Protein AF-A0A7W1XDM5-F1 (afdb_monomer)

Organism: NCBI:txid1329516

Solvent-accessible surface area (backbone atoms only — not comparable to full-atom values): 12509 Å² total; per-residue (Å²): 112,34,46,62,68,59,49,40,52,54,32,37,77,70,71,75,42,86,50,68,68,59,55,53,44,34,44,73,75,57,75,39,72,57,49,73,46,58,96,89,41,72,88,72,43,48,32,31,42,55,68,55,51,52,50,49,48,38,72,77,34,78,59,49,62,57,53,51,52,54,48,55,52,48,54,51,50,51,53,50,50,51,53,50,52,52,51,52,50,58,51,57,67,65,68,72,76,68,83,86,75,92,77,84,88,79,90,75,90,82,88,74,56,53,104,82,51,36,47,40,63,68,56,52,50,56,51,48,52,65,76,44,67,85,64,84,54,65,68,59,49,51,57,45,48,54,55,50,44,50,68,45,52,57,84,50,102,52,82,91,71,73,59,54,43,84,38,72,42,99,85,72,36,13,42,16,83,86,75,70,46,75,27,87,40,43,65,57,17,50,52,54,38,50,55,49,49,51,51,54,53,54,53,56,52,59,66,72,76,111

Radius of gyration: 30.76 Å; Cα contacts (8 Å, |Δi|>4): 180; chains: 1; bounding box: 73×38×92 Å

pLDDT: mean 80.35, std 15.5, range [34.47, 94.44]

Mean predicted aligned error: 18.36 Å

Foldseek 3Di:
DDALVRLLVVCVVLVNDNDSVVSVVCCVVVVFPWDADDVPPNVRGIHGDPVSSVVSSCVSPVCVVVVVVVVVVVVVVVVVVVVVVVVVVVVVVVVPPDDDDDDDDDDDDDDADDVLQWDFPVRLVVLLCVLCVVPPDPVLSVVLVCQLCCQQPVDDPDNVPPRTGPQADPVCWGAQRVPRDTHNHNSVSSNVNSVVSVVVSVVVVVVVVD

Sequence (210 aa):
MLTVSEALERLKATGITDSIQVLRKWIRDGEITAIPPEQGRRKEGYRIEAEELERFISQRNPLYPEVQRLRQENDQLKAELEQLKQQISNQKDRSEDEPKEDESEPIGPAQGADRNGELTWNQVCDIYEKETKRIKDSDILGGIWEEVMGLLFPMSLFPEETESTELRQRSGQFMCPATGKVFPTCEEAVISLIQFVIKKYQKKNATKGA

Secondary structure (DSSP, 8-state):
-EEHHHHHHHHHHTTS---HHHHHHHHHHTSS-EEPPPTT-GGG--EE-HHHHHHHHHHH-TTHHHHHHHHHHHHHHHHHHHHHHHHHHHHHHHTS-S----------------TTSPPBHHHHHHHHHHHHTT---HHHHHHHHHHHHHHHS---S-TTS--B-TTB-TTS-EE-TTT--EESSHHHHHHHHHHHHHHHHHHHHHHH--

Structure (mmCIF, N/CA/C/O backbone):
data_AF-A0A7W1XDM5-F1
#
_entry.id   AF-A0A7W1XDM5-F1
#
loop_
_atom_site.group_PDB
_atom_site.id
_atom_site.type_symbol
_atom_site.label_atom_id
_atom_site.label_alt_id
_atom_site.label_comp_id
_atom_site.label_asym_id
_atom_site.label_entity_id
_atom_site.label_seq_id
_atom_site.pdbx_PDB_ins_code
_atom_site.Cartn_x
_atom_site.Cartn_y
_atom_site.Cartn_z
_atom_site.occupancy
_atom_site.B_iso_or_equiv
_atom_site.auth_seq_id
_atom_site.auth_comp_id
_atom_site.auth_asym_id
_atom_site.auth_atom_id
_atom_site.pdbx_PDB_model_num
ATOM 1 N N . MET A 1 1 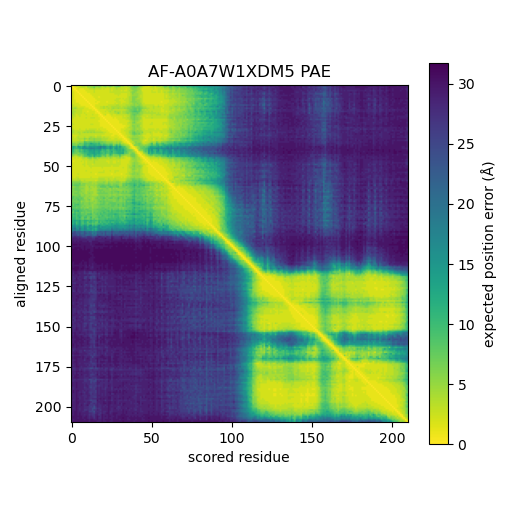? -6.073 -4.314 31.263 1.00 85.44 1 MET A N 1
ATOM 2 C CA . MET A 1 1 ? -7.137 -3.343 31.614 1.00 85.44 1 MET A CA 1
ATOM 3 C C . MET A 1 1 ? -7.078 -2.065 30.787 1.00 85.44 1 MET A C 1
ATOM 5 O O . MET A 1 1 ? -6.101 -1.332 30.863 1.00 85.44 1 MET A O 1
ATOM 9 N N . LEU A 1 2 ? -8.146 -1.792 30.045 1.00 87.44 2 LEU A N 1
ATOM 10 C CA . LEU A 1 2 ? -8.374 -0.597 29.237 1.00 87.44 2 LEU A CA 1
ATOM 11 C C . LEU A 1 2 ? -9.567 0.186 29.789 1.00 87.44 2 LEU A C 1
ATOM 13 O O . LEU A 1 2 ? -10.521 -0.387 30.329 1.00 87.44 2 LEU A O 1
ATOM 17 N N . THR A 1 3 ? -9.535 1.505 29.641 1.00 91.69 3 THR A N 1
ATOM 18 C CA . THR A 1 3 ? -10.700 2.361 29.887 1.00 91.69 3 THR A CA 1
ATOM 19 C C . THR A 1 3 ? -11.716 2.237 28.745 1.00 91.69 3 THR A C 1
ATOM 21 O O . THR A 1 3 ? -11.370 1.849 27.631 1.00 91.69 3 THR A O 1
ATOM 24 N N . VAL A 1 4 ? -12.980 2.614 28.978 1.00 89.12 4 VAL A N 1
ATOM 25 C CA . VAL A 1 4 ? -13.997 2.652 27.902 1.00 89.12 4 VAL A CA 1
ATOM 26 C C . VAL A 1 4 ? -13.562 3.556 26.740 1.00 89.12 4 VAL A C 1
ATOM 28 O O . VAL A 1 4 ? -13.837 3.238 25.588 1.00 89.12 4 VAL A O 1
ATOM 31 N N . SER A 1 5 ? -12.871 4.662 27.026 1.00 89.38 5 SER A N 1
ATOM 32 C CA . SER A 1 5 ? -12.368 5.571 25.990 1.00 89.38 5 SER A CA 1
ATOM 33 C C . SER A 1 5 ? -11.243 4.935 25.172 1.00 89.38 5 SER A C 1
ATOM 35 O O . SER A 1 5 ? -11.274 4.993 23.950 1.00 89.38 5 SER A O 1
ATOM 37 N N . GLU A 1 6 ? -10.288 4.268 25.822 1.00 91.75 6 GLU A N 1
ATOM 38 C CA . GLU A 1 6 ? -9.206 3.551 25.126 1.00 91.75 6 GLU A CA 1
ATOM 39 C C . GLU A 1 6 ? -9.744 2.390 24.284 1.00 91.75 6 GLU A C 1
ATOM 41 O O . GLU A 1 6 ? -9.296 2.171 23.159 1.00 91.75 6 GLU A O 1
ATOM 46 N N . ALA A 1 7 ? -10.738 1.666 24.804 1.00 92.12 7 ALA A N 1
ATOM 47 C CA . ALA A 1 7 ? -11.410 0.611 24.060 1.00 92.12 7 ALA A CA 1
ATOM 48 C C . ALA A 1 7 ? -12.136 1.162 22.824 1.00 92.12 7 ALA A C 1
ATOM 50 O O . ALA A 1 7 ? -12.088 0.544 21.762 1.00 92.12 7 ALA A O 1
ATOM 51 N N . LEU A 1 8 ? -12.760 2.341 22.933 1.00 93.25 8 LEU A N 1
ATOM 52 C CA . LEU A 1 8 ? -13.398 3.007 21.799 1.00 93.25 8 LEU A CA 1
ATOM 53 C C . LEU A 1 8 ? -12.385 3.386 20.718 1.00 93.25 8 LEU A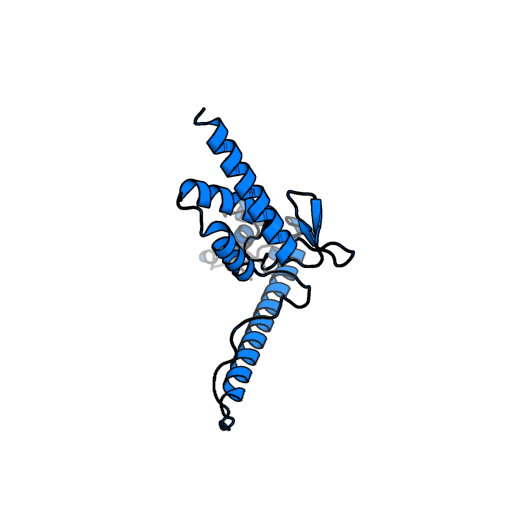 C 1
ATOM 55 O O . LEU A 1 8 ? -12.644 3.133 19.547 1.00 93.25 8 LEU A O 1
ATOM 59 N N . GLU A 1 9 ? -11.231 3.942 21.091 1.00 93.25 9 GLU A N 1
ATOM 60 C CA . GLU A 1 9 ? -10.189 4.292 20.117 1.00 93.25 9 GLU A CA 1
ATOM 61 C C . GLU A 1 9 ? -9.688 3.057 19.354 1.00 93.25 9 GLU A C 1
ATOM 63 O O . GLU A 1 9 ? -9.544 3.103 18.131 1.00 93.25 9 GLU A O 1
ATOM 68 N N . ARG A 1 10 ? -9.518 1.910 20.028 1.00 90.12 10 ARG A N 1
ATOM 69 C CA . ARG A 1 10 ? -9.175 0.650 19.344 1.00 90.12 10 ARG A CA 1
ATOM 70 C C . ARG A 1 10 ? -10.285 0.160 18.414 1.00 90.12 10 ARG A C 1
ATOM 72 O O . ARG A 1 10 ? -10.013 -0.263 17.291 1.00 90.12 10 ARG A O 1
ATOM 79 N N . LEU A 1 11 ? -11.542 0.234 18.844 1.00 91.06 11 LEU A N 1
ATOM 80 C CA . LEU A 1 11 ? -12.687 -0.154 18.011 1.00 91.06 11 LEU A CA 1
ATOM 81 C C . LEU A 1 11 ? -12.858 0.761 16.792 1.00 91.06 11 LEU A C 1
ATOM 83 O O . LEU A 1 11 ? -13.248 0.304 15.718 1.00 91.06 11 LEU A O 1
ATOM 87 N N . LYS A 1 12 ? -12.510 2.038 16.938 1.00 92.00 12 LYS A N 1
ATOM 88 C CA . LYS A 1 12 ? -12.509 3.012 15.851 1.00 92.00 12 LYS A CA 1
ATOM 89 C C . LYS A 1 12 ? -11.381 2.739 14.862 1.00 92.00 12 LYS A C 1
ATOM 91 O O . LYS A 1 12 ? -11.626 2.707 13.660 1.00 92.00 12 LYS A O 1
ATOM 96 N N . ALA A 1 13 ? -10.172 2.464 15.354 1.00 87.25 13 ALA A N 1
ATOM 97 C CA . ALA A 1 13 ? -9.016 2.116 14.523 1.00 87.25 13 ALA A CA 1
ATOM 98 C C . ALA A 1 13 ? -9.228 0.833 13.699 1.00 87.25 13 ALA A C 1
ATOM 100 O O . ALA A 1 13 ? -8.619 0.660 12.646 1.00 87.25 13 ALA A O 1
ATOM 101 N N . THR A 1 14 ? -10.103 -0.056 14.169 1.00 85.81 14 THR A N 1
ATOM 102 C CA . THR A 1 14 ? -10.474 -1.303 13.483 1.00 85.81 14 THR A CA 1
ATOM 103 C C . THR A 1 14 ? -11.707 -1.176 12.595 1.00 85.81 14 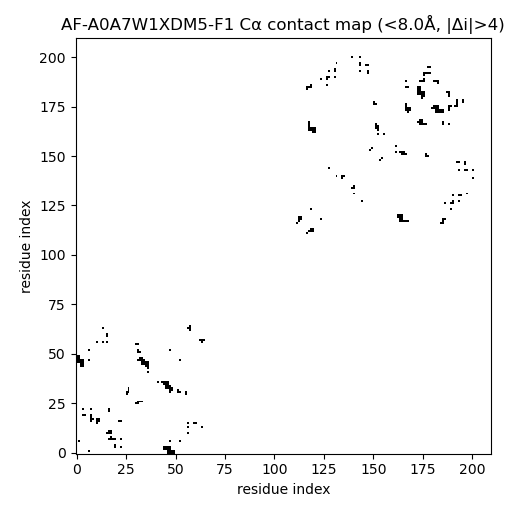THR A C 1
ATOM 105 O O . THR A 1 14 ? -12.071 -2.143 11.927 1.00 85.81 14 THR A O 1
ATOM 108 N N . GLY A 1 15 ? -12.338 0.002 12.559 1.00 86.25 15 GLY A N 1
ATOM 109 C CA . GLY A 1 15 ? -13.524 0.271 11.746 1.00 86.25 15 GLY A CA 1
ATOM 110 C C . GLY A 1 15 ? -14.807 -0.384 12.263 1.00 86.25 15 GLY A C 1
ATOM 111 O O . GLY A 1 15 ? -15.777 -0.471 11.517 1.00 86.25 15 GLY A O 1
ATOM 112 N N . ILE A 1 16 ? -14.834 -0.856 13.514 1.00 89.12 16 ILE A N 1
ATOM 113 C CA . ILE A 1 16 ? -16.006 -1.535 14.086 1.00 89.12 16 ILE A CA 1
ATOM 114 C C . ILE A 1 16 ? -17.057 -0.523 14.548 1.00 89.12 16 ILE A C 1
ATOM 116 O O . ILE A 1 16 ? -18.242 -0.683 14.260 1.00 89.12 16 ILE A O 1
ATOM 120 N N . THR A 1 17 ? -16.648 0.500 15.300 1.00 92.12 17 THR A N 1
ATOM 121 C CA . THR A 1 17 ? -17.543 1.577 15.745 1.00 92.12 17 THR A CA 1
ATOM 122 C C . THR A 1 17 ? -16.752 2.812 16.151 1.00 92.12 17 THR A C 1
ATOM 124 O O . THR A 1 17 ? -15.661 2.711 16.707 1.00 92.12 17 THR A O 1
ATOM 127 N N . ASP A 1 18 ? -17.331 3.980 15.922 1.00 92.31 18 ASP A N 1
ATOM 128 C CA . ASP A 1 18 ? -16.877 5.278 16.420 1.00 92.31 18 ASP A CA 1
ATOM 129 C C . ASP A 1 18 ? -17.752 5.798 17.580 1.00 92.31 18 ASP A C 1
ATOM 131 O O . ASP A 1 18 ? -17.443 6.815 18.204 1.00 92.31 18 ASP A O 1
ATOM 135 N N . SER A 1 19 ? -18.838 5.088 17.909 1.00 93.62 19 SER A N 1
ATOM 136 C CA . SER A 1 19 ? -19.848 5.540 18.862 1.00 93.62 19 SER A CA 1
ATOM 137 C C . SER A 1 19 ? -19.663 4.933 20.250 1.00 93.62 19 SER A C 1
ATOM 139 O O . SER A 1 19 ? -19.894 3.742 20.489 1.00 93.62 19 SER A O 1
ATOM 141 N N . ILE A 1 20 ? -19.374 5.798 21.227 1.00 91.94 20 ILE A N 1
ATOM 142 C CA . ILE A 1 20 ? -19.297 5.415 22.645 1.00 91.94 20 ILE A CA 1
ATOM 143 C C . ILE A 1 20 ? -20.622 4.847 23.177 1.00 91.94 20 ILE A C 1
ATOM 145 O O . ILE A 1 20 ? -20.629 4.049 24.114 1.00 91.94 20 ILE A O 1
ATOM 149 N N . GLN A 1 21 ? -21.758 5.255 22.603 1.00 92.88 21 GLN A N 1
ATOM 150 C CA . GLN A 1 21 ? -23.072 4.766 23.022 1.00 92.88 21 GLN A CA 1
ATOM 151 C C . GLN A 1 21 ? -23.262 3.299 22.636 1.00 92.88 21 GLN A C 1
ATOM 153 O O . GLN A 1 21 ? -23.788 2.525 23.435 1.00 92.88 21 GLN A O 1
ATOM 158 N N . VAL A 1 22 ? -22.778 2.914 21.451 1.00 93.25 22 VAL A N 1
ATOM 159 C CA . VAL A 1 22 ? -22.789 1.526 20.976 1.00 93.25 22 VAL A CA 1
ATOM 160 C C . VAL A 1 22 ? -21.883 0.662 21.852 1.00 93.25 22 VAL A C 1
ATOM 162 O O . VAL A 1 22 ? -22.330 -0.365 22.353 1.00 93.25 22 VAL A O 1
ATOM 165 N N . LEU A 1 23 ? -20.667 1.129 22.156 1.00 93.00 23 LEU A N 1
ATOM 166 C CA . LEU A 1 23 ? -19.762 0.427 23.073 1.00 93.00 23 LEU A CA 1
ATOM 167 C C . LEU A 1 23 ? -20.391 0.218 24.462 1.00 93.00 23 LEU A C 1
ATOM 169 O O . LEU A 1 23 ? -20.375 -0.883 25.005 1.00 93.00 23 LEU A O 1
ATOM 173 N N . ARG A 1 24 ? -21.011 1.256 25.037 1.00 90.88 24 ARG A N 1
ATOM 174 C CA . ARG A 1 24 ? -21.713 1.142 26.329 1.00 90.88 24 ARG A CA 1
ATOM 175 C C . ARG A 1 24 ? -22.897 0.181 26.279 1.00 90.88 24 ARG A C 1
ATOM 177 O O . ARG A 1 24 ? -23.198 -0.439 27.297 1.00 90.88 24 ARG A O 1
ATOM 184 N N . LYS A 1 25 ? -23.581 0.086 25.136 1.00 93.81 25 LYS A N 1
ATOM 185 C CA . LYS A 1 25 ? -24.654 -0.886 24.924 1.00 93.81 25 LYS A CA 1
ATOM 186 C C . LYS A 1 25 ? -24.092 -2.309 24.957 1.00 93.81 25 LYS A C 1
ATOM 188 O O . LYS A 1 25 ? -24.584 -3.098 25.745 1.00 93.81 25 LYS A O 1
ATOM 193 N N . TRP A 1 26 ? -23.014 -2.598 24.230 1.00 94.44 26 TRP A N 1
ATOM 194 C CA . TRP A 1 26 ? -22.373 -3.922 24.247 1.00 94.44 26 TRP A CA 1
ATOM 195 C C . TRP A 1 26 ? -21.883 -4.349 25.628 1.00 94.44 26 TRP A C 1
ATOM 197 O O . TRP A 1 26 ? -22.048 -5.504 26.006 1.00 94.44 26 TRP A O 1
ATOM 207 N N . ILE A 1 27 ? -21.346 -3.413 26.412 1.00 91.81 27 ILE A N 1
ATOM 208 C CA . ILE A 1 27 ? -20.973 -3.678 27.809 1.00 91.81 27 ILE A CA 1
ATOM 209 C C . ILE A 1 27 ? -22.207 -4.040 28.650 1.00 91.81 27 ILE A C 1
ATOM 211 O O . ILE A 1 27 ? -22.159 -4.952 29.468 1.00 91.81 27 ILE A O 1
ATOM 215 N N . ARG A 1 28 ? -23.324 -3.324 28.463 1.00 89.75 28 ARG A N 1
ATOM 216 C CA . ARG A 1 28 ? -24.572 -3.568 29.203 1.00 89.75 28 ARG A CA 1
ATOM 217 C C . ARG A 1 28 ? -25.234 -4.885 28.805 1.00 89.75 28 ARG A C 1
ATOM 219 O O . ARG A 1 28 ? -25.768 -5.570 29.670 1.00 89.75 28 ARG A O 1
ATOM 226 N N . ASP A 1 29 ? -25.193 -5.204 27.518 1.00 92.19 29 ASP A N 1
ATOM 227 C CA . ASP A 1 29 ? -25.788 -6.407 26.938 1.00 92.19 29 ASP A CA 1
ATOM 228 C C . ASP A 1 29 ? -24.910 -7.651 27.193 1.00 92.19 29 ASP A C 1
ATOM 230 O O . ASP A 1 29 ? -25.333 -8.772 26.925 1.00 92.19 29 ASP A O 1
ATOM 234 N N . GLY A 1 30 ? -23.702 -7.468 27.745 1.00 89.88 30 GLY A N 1
ATOM 235 C CA . GLY A 1 30 ? -22.765 -8.546 28.061 1.00 89.88 30 GLY A CA 1
ATOM 236 C C . GLY A 1 30 ? -22.001 -9.086 26.851 1.00 89.88 30 GLY A C 1
ATOM 237 O O . GLY A 1 30 ? -21.331 -10.107 26.967 1.00 89.88 30 GLY A O 1
ATOM 238 N N . GLU A 1 31 ? -22.070 -8.411 25.699 1.00 91.19 31 GLU A N 1
ATOM 239 C CA . GLU A 1 31 ? -21.273 -8.759 24.5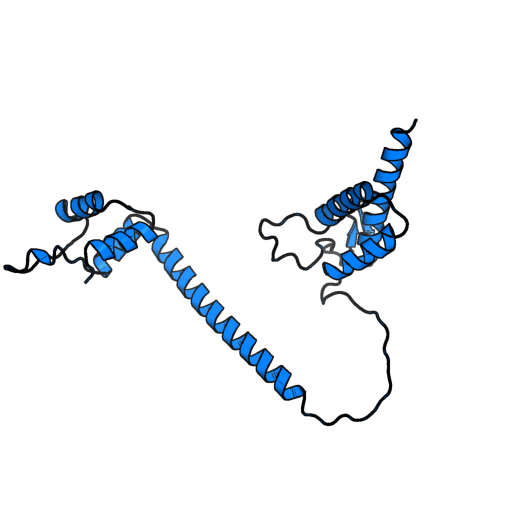14 1.00 91.19 31 GLU A CA 1
ATOM 240 C C . GLU A 1 31 ? -19.772 -8.514 24.740 1.00 91.19 31 GLU A C 1
ATOM 242 O O . GLU A 1 31 ? -18.936 -9.220 24.179 1.00 91.19 31 GLU A O 1
ATOM 247 N N . ILE A 1 32 ? -19.433 -7.516 25.566 1.00 92.69 32 ILE A N 1
ATOM 248 C CA . ILE A 1 32 ? -18.066 -7.240 26.019 1.00 92.69 32 ILE A CA 1
ATOM 249 C C . ILE A 1 32 ? -18.045 -7.338 27.539 1.00 92.69 32 ILE A C 1
ATOM 251 O O . ILE A 1 32 ? -18.678 -6.530 28.226 1.00 92.69 32 ILE A O 1
ATOM 255 N N . THR A 1 33 ? -17.281 -8.292 28.070 1.00 91.69 33 THR A N 1
ATOM 256 C CA . THR A 1 33 ? -17.113 -8.436 29.518 1.00 91.69 33 THR A CA 1
ATOM 257 C C . THR A 1 33 ? -16.318 -7.250 30.062 1.00 91.69 33 THR A C 1
ATOM 259 O O . THR A 1 33 ? -15.143 -7.063 29.746 1.00 91.69 33 THR A O 1
ATOM 262 N N . ALA A 1 34 ? -16.956 -6.429 30.896 1.00 90.69 34 ALA A N 1
ATOM 263 C CA . ALA A 1 34 ? -16.309 -5.304 31.556 1.00 90.69 34 ALA A CA 1
ATOM 264 C C . ALA A 1 34 ? -16.435 -5.417 33.075 1.00 90.69 34 ALA A C 1
ATOM 266 O O . ALA A 1 34 ? -17.482 -5.780 33.611 1.00 90.69 34 ALA A O 1
ATOM 267 N N . ILE A 1 35 ? -15.368 -5.048 33.772 1.00 87.62 35 ILE A N 1
ATOM 268 C CA . ILE A 1 35 ? -15.315 -4.979 35.224 1.00 87.62 35 ILE A CA 1
ATOM 269 C C . ILE A 1 35 ? -15.919 -3.635 35.651 1.00 87.62 35 ILE A C 1
ATOM 271 O O . ILE A 1 35 ? -15.461 -2.575 35.196 1.00 87.62 35 ILE A O 1
ATOM 275 N N . PRO A 1 36 ? -16.972 -3.647 36.486 1.00 83.38 36 PRO A N 1
ATOM 276 C CA . PRO A 1 36 ? -17.543 -2.424 37.022 1.00 83.38 36 PRO A CA 1
ATOM 277 C C . PRO A 1 36 ? -16.544 -1.742 37.970 1.00 83.38 36 PRO A C 1
ATOM 279 O O . PRO A 1 36 ? -15.729 -2.418 38.598 1.00 83.38 36 PRO A O 1
ATOM 282 N N . PRO A 1 37 ? -16.607 -0.409 38.117 1.00 82.25 37 PRO A N 1
ATOM 283 C CA . PRO A 1 37 ? -15.742 0.298 39.054 1.00 82.25 37 PRO A CA 1
ATOM 284 C C . PRO A 1 37 ? -15.989 -0.167 40.496 1.00 82.25 37 PRO A C 1
ATOM 286 O O . PRO A 1 37 ? -17.134 -0.423 40.885 1.00 82.25 37 PRO A O 1
ATOM 289 N N . GLU A 1 38 ? -14.927 -0.210 41.305 1.00 76.25 38 GLU A N 1
ATOM 290 C CA . GLU A 1 38 ? -15.013 -0.536 42.732 1.00 76.25 38 GLU A CA 1
ATOM 291 C C . GLU A 1 38 ? -15.984 0.402 43.477 1.00 76.25 38 GLU A C 1
ATOM 293 O O . GLU A 1 38 ? -16.148 1.585 43.138 1.00 76.25 38 GLU A O 1
ATOM 298 N N . GLN A 1 39 ? -16.644 -0.122 44.518 1.00 64.31 39 GLN A N 1
ATOM 299 C CA . GLN A 1 39 ? -17.588 0.644 45.334 1.00 64.31 39 GLN A CA 1
ATOM 300 C C . GLN A 1 39 ? -16.894 1.876 45.939 1.00 64.31 39 GLN A C 1
ATOM 302 O O . GLN A 1 39 ? -16.006 1.766 46.774 1.00 64.31 39 GLN A O 1
ATOM 307 N N . GLY A 1 40 ? -17.309 3.066 45.494 1.00 62.47 40 GLY A N 1
ATOM 308 C CA . GLY A 1 40 ? -16.727 4.354 45.897 1.00 62.47 40 GLY A CA 1
ATOM 309 C C . GLY A 1 40 ? -15.996 5.096 44.772 1.00 62.47 40 GLY A C 1
ATOM 310 O O . GLY A 1 40 ? -15.891 6.319 44.830 1.00 62.47 40 GLY A O 1
ATOM 311 N N . ARG A 1 41 ? -15.600 4.412 43.686 1.00 69.50 41 ARG A N 1
ATOM 312 C CA . ARG A 1 41 ? -14.887 5.005 42.536 1.00 69.50 41 ARG A CA 1
ATOM 313 C C . ARG A 1 41 ? -15.718 5.054 41.256 1.00 69.50 41 ARG A C 1
ATOM 315 O O . ARG A 1 41 ? -15.221 4.859 40.153 1.00 69.50 41 ARG A O 1
ATOM 322 N N . ARG A 1 42 ? -17.002 5.411 41.372 1.00 67.12 42 ARG A N 1
ATOM 323 C CA . ARG A 1 42 ? -17.924 5.525 40.218 1.00 67.12 42 ARG A CA 1
ATOM 324 C C . ARG A 1 42 ? -17.427 6.464 39.107 1.00 67.12 42 ARG A C 1
ATOM 326 O O . ARG A 1 42 ? -17.850 6.312 37.967 1.00 67.12 42 ARG A O 1
ATOM 333 N N . LYS A 1 43 ? -16.537 7.414 39.426 1.00 70.19 43 LYS A N 1
ATOM 334 C CA . LYS A 1 43 ? -15.915 8.318 38.445 1.00 70.19 43 LYS A CA 1
ATOM 335 C C . LYS A 1 43 ? -14.942 7.612 37.489 1.00 70.19 43 LYS A C 1
ATOM 337 O O . LYS A 1 43 ? -14.726 8.128 36.402 1.00 70.19 43 LYS A O 1
ATOM 342 N N . GLU A 1 44 ? -14.373 6.463 37.862 1.00 70.69 44 GLU A N 1
ATOM 343 C CA . GLU A 1 44 ? -13.380 5.751 37.039 1.00 70.69 44 GLU A CA 1
ATOM 344 C C . GLU A 1 44 ? -14.010 4.988 35.857 1.00 70.69 44 GLU A C 1
ATOM 346 O O . GLU A 1 44 ? -13.331 4.727 34.862 1.00 70.69 44 GLU A O 1
ATOM 351 N N . GLY A 1 45 ? -15.319 4.707 35.920 1.00 81.31 45 GLY A N 1
ATOM 352 C CA . GLY A 1 45 ? -16.057 4.015 34.861 1.00 81.31 45 GLY A CA 1
ATOM 353 C C . GLY A 1 45 ? -15.712 2.526 34.741 1.00 81.31 45 GLY A C 1
ATOM 354 O O . GLY A 1 45 ? -15.021 1.961 35.582 1.00 81.31 45 GLY A O 1
ATOM 355 N N . TYR A 1 46 ? -16.236 1.874 33.702 1.00 87.19 46 TYR A N 1
ATOM 356 C CA . TYR A 1 46 ? -15.951 0.462 33.430 1.00 87.19 46 TYR A CA 1
ATOM 357 C C . TYR A 1 46 ? -14.503 0.259 32.959 1.00 87.19 46 TYR A C 1
ATOM 359 O O . TYR A 1 46 ? -13.925 1.119 32.282 1.00 87.19 46 TYR A O 1
ATOM 367 N N . ARG A 1 47 ? -13.941 -0.906 33.284 1.00 90.12 47 ARG A N 1
ATOM 368 C CA . ARG A 1 47 ? -12.654 -1.389 32.770 1.00 90.12 47 ARG A CA 1
ATOM 369 C C . ARG A 1 47 ? -12.876 -2.633 31.924 1.00 90.12 47 ARG A C 1
ATOM 371 O O . ARG A 1 47 ? -13.653 -3.496 32.308 1.00 90.12 47 ARG A O 1
ATOM 378 N N . ILE A 1 48 ? -12.214 -2.720 30.781 1.00 92.00 48 ILE A N 1
ATOM 379 C CA . ILE A 1 48 ? -12.320 -3.863 29.866 1.00 92.00 48 ILE A CA 1
ATOM 380 C C . ILE A 1 48 ? -10.953 -4.530 29.801 1.00 92.00 48 ILE A C 1
ATOM 382 O O . ILE A 1 48 ? -9.936 -3.838 29.716 1.00 92.00 48 ILE A O 1
ATOM 386 N N . GLU A 1 49 ? -10.897 -5.856 29.854 1.00 92.56 49 GLU A N 1
ATOM 387 C CA . GLU A 1 49 ? -9.624 -6.539 29.646 1.00 92.56 49 GLU A CA 1
ATOM 388 C C . GLU A 1 49 ? -9.177 -6.443 28.193 1.00 92.56 49 GLU A C 1
ATOM 390 O O . GLU A 1 49 ? -9.990 -6.487 27.272 1.00 92.56 49 GLU A O 1
ATOM 395 N N . ALA A 1 50 ? -7.870 -6.286 27.978 1.00 90.12 50 ALA A N 1
ATOM 396 C CA . ALA A 1 50 ? -7.349 -6.119 26.623 1.00 90.12 50 ALA A CA 1
ATOM 397 C C . ALA A 1 50 ? -7.668 -7.355 25.769 1.00 90.12 50 ALA A C 1
ATOM 399 O O . ALA A 1 50 ? -8.178 -7.220 24.665 1.00 90.12 50 ALA A O 1
ATOM 400 N N . GLU A 1 51 ? -7.462 -8.547 26.324 1.00 90.12 51 GLU A N 1
ATOM 401 C CA . GLU A 1 51 ? -7.752 -9.836 25.684 1.00 90.12 51 GLU A CA 1
ATOM 402 C C . GLU A 1 51 ? -9.231 -9.994 25.317 1.00 90.12 51 GLU A C 1
ATOM 404 O O . GLU A 1 51 ? -9.557 -10.473 24.232 1.00 90.12 51 GLU A O 1
ATOM 409 N N . GLU A 1 52 ? -10.133 -9.545 26.192 1.00 92.00 52 GLU A N 1
ATOM 410 C 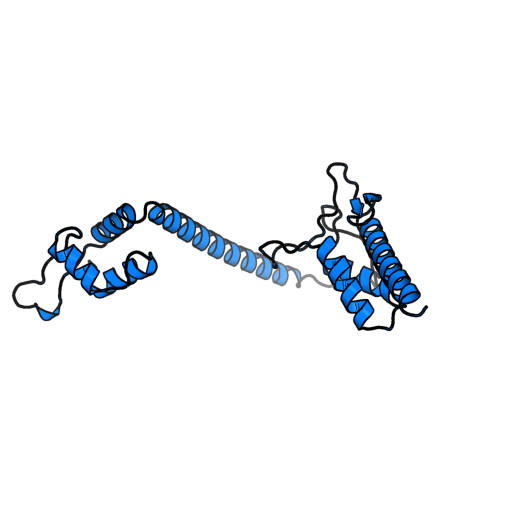CA . GLU A 1 52 ? -11.576 -9.561 25.943 1.00 92.00 52 GLU A CA 1
ATOM 411 C C . GLU A 1 52 ? -11.938 -8.681 24.742 1.00 92.00 52 GLU A C 1
ATOM 413 O O . GLU A 1 52 ? -12.703 -9.089 23.865 1.00 92.00 52 GLU A O 1
ATOM 418 N N . LEU A 1 53 ? -11.360 -7.478 24.689 1.00 91.75 53 LEU A N 1
ATOM 419 C CA . LEU A 1 53 ? -11.574 -6.550 23.588 1.00 91.75 53 LEU A CA 1
ATOM 420 C C . LEU A 1 53 ? -11.006 -7.103 22.276 1.00 91.75 53 LEU A C 1
ATOM 422 O O . LEU A 1 53 ? -11.697 -7.067 21.262 1.00 91.75 53 LEU A O 1
ATOM 426 N N . GLU A 1 54 ? -9.792 -7.656 22.288 1.00 90.38 54 GLU A N 1
ATOM 427 C CA . GLU A 1 54 ? -9.188 -8.277 21.101 1.00 90.38 54 GLU A CA 1
ATOM 428 C C . GLU A 1 54 ? -10.014 -9.477 20.611 1.00 90.38 54 GLU A C 1
ATOM 430 O O . GLU A 1 54 ? -10.220 -9.637 19.404 1.00 90.38 54 GLU A O 1
ATOM 435 N N . ARG A 1 55 ? -10.560 -10.290 21.528 1.00 90.81 55 ARG A N 1
ATOM 436 C CA . ARG A 1 55 ? -11.480 -11.382 21.179 1.00 90.81 55 ARG A CA 1
ATOM 437 C C . ARG A 1 55 ? -12.730 -10.844 20.491 1.00 90.81 55 ARG A C 1
ATOM 439 O O . ARG A 1 55 ? -13.120 -11.368 19.449 1.00 90.81 55 ARG A O 1
ATOM 446 N N . PHE A 1 56 ? -13.346 -9.803 21.049 1.00 92.62 56 PHE A N 1
ATOM 447 C CA . PHE A 1 56 ? -14.533 -9.174 20.469 1.00 92.62 56 PHE A CA 1
ATOM 448 C C . PHE A 1 56 ? -14.252 -8.599 19.072 1.00 92.62 56 PHE A C 1
ATOM 450 O O . PHE A 1 56 ? -15.019 -8.834 18.136 1.00 92.62 56 PHE A O 1
ATOM 457 N N . ILE A 1 57 ? -13.124 -7.901 18.905 1.00 91.38 57 ILE A N 1
ATOM 458 C CA . ILE A 1 57 ? -12.690 -7.352 17.615 1.00 91.38 57 ILE A CA 1
ATOM 459 C C . ILE A 1 57 ? -12.494 -8.478 16.598 1.00 91.38 57 ILE A C 1
ATOM 461 O O . ILE A 1 57 ? -13.027 -8.400 15.494 1.00 91.38 57 ILE A O 1
ATOM 465 N N . SER A 1 58 ? -11.795 -9.547 16.979 1.00 88.00 58 SER A N 1
ATOM 466 C CA . SER A 1 58 ? -11.509 -10.685 16.096 1.00 88.00 58 SER A CA 1
ATOM 467 C C . SER A 1 58 ? -12.777 -11.426 15.658 1.00 88.00 58 SER A C 1
ATOM 469 O O . SER A 1 58 ? -12.860 -11.899 14.528 1.00 88.00 58 SER A O 1
ATOM 471 N N . GLN A 1 59 ? -13.795 -11.502 16.522 1.00 89.81 59 GLN A N 1
ATOM 472 C CA . GLN A 1 59 ? -15.095 -12.081 16.168 1.00 89.81 59 GLN A CA 1
ATOM 473 C C . GLN A 1 59 ? -15.864 -11.223 15.156 1.00 89.81 59 GLN A C 1
ATOM 475 O O . GLN A 1 59 ? -16.524 -11.757 14.267 1.00 89.81 59 GLN A O 1
ATOM 480 N N . ARG A 1 60 ? -15.802 -9.893 15.291 1.00 88.12 60 ARG A N 1
ATOM 481 C CA . ARG A 1 60 ? -16.507 -8.947 14.410 1.00 88.12 60 ARG A CA 1
ATOM 482 C C . ARG A 1 60 ? -15.760 -8.688 13.101 1.00 88.12 60 ARG A C 1
ATOM 484 O O . ARG A 1 60 ? -16.396 -8.387 12.096 1.00 88.12 60 ARG A O 1
ATOM 491 N N . ASN A 1 61 ? -14.438 -8.816 13.112 1.00 85.50 61 ASN A N 1
ATOM 492 C CA . ASN A 1 61 ? -13.572 -8.654 11.957 1.00 85.50 61 ASN A CA 1
ATOM 493 C C . ASN A 1 61 ? -12.598 -9.845 11.858 1.00 85.50 61 ASN A C 1
ATOM 495 O O . ASN A 1 61 ? -11.503 -9.791 12.420 1.00 85.50 61 ASN A O 1
ATOM 499 N N . PRO A 1 62 ? -12.959 -10.903 11.108 1.00 83.94 62 PRO A N 1
ATOM 500 C CA . PRO A 1 62 ? -12.126 -12.099 10.961 1.00 83.94 62 PRO A CA 1
ATOM 501 C C . PRO A 1 62 ? -10.745 -11.842 10.344 1.00 83.94 62 PRO A C 1
ATOM 503 O O . PRO A 1 62 ? -9.833 -12.638 10.538 1.00 83.94 62 PRO A O 1
ATOM 506 N N . LEU A 1 63 ? -10.579 -10.742 9.601 1.00 84.31 63 LEU A N 1
ATOM 507 C CA . LEU A 1 63 ? -9.308 -10.372 8.973 1.00 84.31 63 LEU A CA 1
ATOM 508 C C . LEU A 1 63 ? -8.375 -9.623 9.930 1.00 84.31 63 LEU A C 1
ATOM 510 O O . LEU A 1 63 ? -7.192 -9.468 9.639 1.00 84.31 63 LEU A O 1
ATOM 514 N N . TYR A 1 64 ? -8.881 -9.156 11.071 1.00 82.50 64 TYR A N 1
ATOM 515 C CA . TYR A 1 64 ? -8.116 -8.339 12.003 1.00 82.50 64 TYR A CA 1
ATOM 516 C C . TYR A 1 64 ? -6.839 -9.021 12.536 1.00 82.50 64 TYR A C 1
ATOM 518 O O . TYR A 1 64 ? -5.796 -8.364 12.506 1.00 82.50 64 TYR A O 1
ATOM 526 N N . PRO A 1 65 ? -6.844 -10.309 12.944 1.00 82.44 65 PRO A N 1
ATOM 527 C CA . PRO A 1 65 ? -5.620 -10.980 13.387 1.00 82.44 65 PRO A CA 1
ATOM 528 C C . PRO A 1 65 ? -4.535 -11.013 12.306 1.00 82.44 65 PRO A C 1
ATOM 530 O O . PRO A 1 65 ? -3.370 -10.734 12.584 1.00 82.44 65 PRO A O 1
ATOM 533 N N . GLU A 1 66 ? -4.924 -11.289 11.060 1.00 84.56 66 GLU A N 1
ATOM 534 C CA . GLU A 1 66 ? -3.982 -11.351 9.941 1.00 84.56 66 GLU A CA 1
ATOM 535 C C . GLU A 1 66 ? -3.443 -9.962 9.583 1.00 84.56 66 GLU A C 1
ATOM 537 O O . GLU A 1 66 ? -2.247 -9.795 9.359 1.00 84.56 66 GLU A O 1
ATOM 542 N N . VAL A 1 67 ? -4.288 -8.928 9.625 1.00 85.50 67 VAL A N 1
ATOM 543 C CA . VAL A 1 67 ? -3.851 -7.537 9.432 1.00 85.50 67 VAL A CA 1
ATOM 544 C C . VAL A 1 67 ? -2.857 -7.111 10.516 1.00 85.50 67 VAL A C 1
ATOM 546 O O . VAL A 1 67 ? -1.881 -6.432 10.204 1.00 85.50 67 VAL A O 1
ATOM 549 N N . GLN A 1 68 ? -3.062 -7.507 11.776 1.00 84.06 68 GLN A N 1
ATOM 550 C CA . GLN A 1 68 ? -2.103 -7.229 12.851 1.00 84.06 68 GLN A CA 1
ATOM 551 C C . GLN A 1 68 ? -0.768 -7.940 12.616 1.00 84.06 68 GLN A C 1
ATOM 553 O O . GLN A 1 68 ? 0.282 -7.311 12.745 1.00 84.06 68 GLN A O 1
ATOM 558 N N . ARG A 1 69 ? -0.801 -9.213 12.201 1.00 90.94 69 ARG A N 1
ATOM 559 C CA . ARG A 1 69 ? 0.401 -9.980 11.845 1.00 90.94 69 ARG A CA 1
ATOM 560 C C . ARG A 1 69 ? 1.188 -9.295 10.725 1.00 90.94 69 ARG A C 1
ATOM 562 O O . ARG A 1 69 ? 2.381 -9.051 10.876 1.00 90.94 69 ARG A O 1
ATOM 569 N N . LEU A 1 70 ? 0.509 -8.918 9.641 1.00 89.31 70 LEU A N 1
ATOM 570 C CA . LEU A 1 70 ? 1.122 -8.254 8.486 1.00 89.31 70 LEU A CA 1
ATOM 571 C C . LEU A 1 70 ? 1.686 -6.868 8.820 1.00 89.31 70 LEU A C 1
ATOM 573 O O . LEU A 1 70 ? 2.690 -6.458 8.238 1.00 89.31 70 LEU A O 1
ATOM 577 N N . ARG A 1 71 ? 1.059 -6.135 9.750 1.00 86.88 71 ARG A N 1
ATOM 578 C CA . ARG A 1 71 ? 1.590 -4.857 10.251 1.00 86.88 71 ARG A CA 1
ATOM 579 C C . ARG A 1 71 ? 2.881 -5.055 11.034 1.00 86.88 71 ARG A C 1
ATOM 581 O O . ARG A 1 71 ? 3.850 -4.360 10.762 1.00 86.88 71 ARG A O 1
ATOM 588 N N . GLN A 1 72 ? 2.909 -6.028 11.944 1.00 89.56 72 GLN A N 1
ATOM 589 C CA . GLN A 1 72 ? 4.116 -6.350 12.709 1.00 89.56 72 GLN A CA 1
ATOM 590 C C . GLN A 1 72 ? 5.265 -6.783 11.795 1.00 89.56 72 GLN A C 1
ATOM 592 O O . GLN A 1 72 ? 6.390 -6.326 11.972 1.00 89.56 72 GLN A O 1
ATOM 597 N N . GLU A 1 73 ? 4.978 -7.621 10.797 1.00 92.19 73 GLU A N 1
ATOM 598 C CA . GLU A 1 73 ? 5.961 -8.054 9.801 1.00 92.19 73 GLU A CA 1
ATOM 599 C C . GLU A 1 73 ? 6.491 -6.865 8.983 1.00 92.19 73 GLU A C 1
ATOM 601 O O . GLU A 1 73 ? 7.699 -6.707 8.825 1.00 92.19 73 GLU A O 1
ATOM 606 N N . ASN A 1 74 ? 5.610 -5.959 8.548 1.00 92.69 74 ASN A N 1
ATOM 607 C CA . ASN A 1 74 ? 6.019 -4.727 7.868 1.00 92.69 74 ASN A CA 1
ATOM 608 C C . ASN A 1 74 ? 6.916 -3.837 8.731 1.00 92.69 74 ASN A C 1
ATOM 610 O O . ASN A 1 74 ? 7.902 -3.297 8.234 1.00 92.69 74 ASN A O 1
ATOM 614 N N . ASP A 1 75 ? 6.575 -3.654 10.006 1.00 93.06 75 ASP A N 1
ATOM 615 C CA . ASP A 1 75 ? 7.354 -2.810 10.912 1.00 93.06 75 ASP A CA 1
ATOM 616 C C . ASP A 1 75 ? 8.751 -3.407 11.162 1.00 93.06 75 ASP A C 1
ATOM 618 O O . ASP A 1 75 ? 9.741 -2.672 11.193 1.00 93.06 75 ASP A O 1
ATOM 622 N N . GLN A 1 76 ? 8.851 -4.738 11.254 1.00 94.19 76 GLN A N 1
ATOM 623 C CA . GLN A 1 76 ? 10.129 -5.452 11.343 1.00 94.19 76 GLN A CA 1
ATOM 624 C C . GLN A 1 76 ? 10.968 -5.268 10.075 1.00 94.19 76 GLN A C 1
ATOM 626 O O . GLN A 1 76 ? 12.128 -4.868 10.167 1.00 94.19 76 GLN A O 1
ATOM 631 N N . LEU A 1 77 ? 10.375 -5.478 8.897 1.00 93.44 77 LEU A N 1
ATOM 632 C CA . LEU A 1 77 ? 11.067 -5.316 7.616 1.00 93.44 77 LEU A CA 1
ATOM 633 C C . LEU A 1 77 ? 11.540 -3.875 7.398 1.00 93.44 77 LEU A C 1
ATOM 635 O O . LEU A 1 77 ? 12.643 -3.650 6.907 1.00 93.44 77 LEU A O 1
ATOM 639 N N . LYS A 1 78 ? 10.745 -2.877 7.800 1.00 92.56 78 LYS A N 1
ATOM 640 C CA . LYS A 1 78 ? 11.152 -1.464 7.747 1.00 92.56 78 LYS A CA 1
ATOM 641 C C . LYS A 1 78 ? 12.342 -1.172 8.655 1.00 92.56 78 LYS A C 1
ATOM 643 O O . LYS A 1 78 ? 13.245 -0.448 8.243 1.00 92.56 78 LYS A O 1
ATOM 648 N N . ALA A 1 79 ? 12.356 -1.729 9.865 1.00 92.81 79 ALA A N 1
ATOM 649 C CA . ALA A 1 79 ? 13.484 -1.572 10.777 1.00 92.81 79 ALA A CA 1
ATOM 650 C C . ALA A 1 79 ? 14.760 -2.227 10.218 1.00 92.81 79 ALA A C 1
ATOM 652 O O . ALA A 1 79 ? 15.834 -1.632 10.290 1.00 92.81 79 ALA A O 1
ATOM 653 N N . GLU A 1 80 ? 14.642 -3.413 9.618 1.00 93.44 80 GLU A N 1
ATOM 654 C CA . GLU A 1 80 ? 15.759 -4.102 8.966 1.00 93.44 80 GLU A CA 1
ATOM 655 C C . GLU A 1 80 ? 16.285 -3.322 7.752 1.00 93.44 80 GLU A C 1
ATOM 657 O O . GLU A 1 80 ? 17.493 -3.121 7.618 1.00 93.44 80 GLU A O 1
ATOM 662 N N . LEU A 1 81 ? 15.389 -2.802 6.907 1.00 93.00 81 LEU A N 1
ATOM 663 C CA . LEU A 1 81 ? 15.757 -1.948 5.776 1.00 93.00 81 LEU A CA 1
ATOM 664 C C . LEU A 1 81 ? 16.528 -0.706 6.220 1.00 93.00 81 LEU A C 1
ATOM 666 O O . LEU A 1 81 ? 17.515 -0.342 5.581 1.00 93.00 81 LEU A O 1
ATOM 670 N N . GLU A 1 82 ? 16.104 -0.060 7.304 1.00 94.31 82 GLU A N 1
ATOM 671 C CA . GLU A 1 82 ? 16.792 1.120 7.825 1.00 94.31 82 GLU A CA 1
ATOM 672 C C . GLU A 1 82 ? 18.195 0.772 8.338 1.00 94.31 82 GLU A C 1
ATOM 674 O O . GLU A 1 82 ? 19.169 1.454 8.016 1.00 94.31 82 GLU A O 1
ATOM 679 N N . GLN A 1 83 ? 18.330 -0.349 9.052 1.00 93.62 83 GLN A N 1
ATOM 680 C CA . GLN A 1 83 ? 19.634 -0.844 9.493 1.00 93.62 83 GLN A CA 1
ATOM 681 C C . GLN A 1 83 ? 20.566 -1.139 8.312 1.00 93.62 83 GLN A C 1
ATOM 683 O O . GLN A 1 83 ? 21.731 -0.737 8.336 1.00 93.62 83 GLN A O 1
ATOM 688 N N . LEU A 1 84 ? 20.067 -1.801 7.266 1.00 92.25 84 LEU A N 1
ATOM 689 C CA . LEU A 1 84 ? 20.850 -2.120 6.069 1.00 92.25 84 LEU A CA 1
ATOM 690 C C . LEU A 1 84 ? 21.264 -0.861 5.300 1.00 92.25 84 LEU A C 1
ATOM 692 O O . LEU A 1 84 ? 22.422 -0.740 4.898 1.00 92.25 84 LEU A O 1
ATOM 696 N N . LYS A 1 85 ? 20.360 0.115 5.148 1.00 92.62 85 LYS A N 1
ATOM 697 C CA . LYS A 1 85 ? 20.683 1.418 4.544 1.00 92.62 85 LYS A CA 1
ATOM 698 C C . LYS A 1 85 ? 21.804 2.120 5.303 1.00 92.62 85 LYS A C 1
ATOM 700 O O . LYS A 1 85 ? 22.742 2.630 4.689 1.00 92.62 85 LYS A O 1
ATOM 705 N N . GLN A 1 86 ? 21.745 2.097 6.630 1.00 90.25 86 GLN A N 1
ATOM 706 C CA . GLN A 1 86 ? 22.764 2.717 7.464 1.00 90.25 86 GLN A CA 1
ATOM 707 C C . GLN A 1 86 ? 24.109 1.978 7.388 1.00 90.25 86 GLN A C 1
ATOM 709 O O . GLN A 1 86 ? 25.161 2.616 7.355 1.00 90.25 86 GLN A O 1
ATOM 714 N N . GLN A 1 87 ? 24.101 0.646 7.277 1.00 89.38 87 GLN A N 1
ATOM 715 C CA . GLN A 1 87 ? 25.315 -0.141 7.032 1.00 89.38 87 GLN A CA 1
ATOM 716 C C . GLN A 1 87 ? 25.968 0.196 5.687 1.00 89.38 87 GLN A C 1
ATOM 718 O O . GLN A 1 87 ? 27.185 0.364 5.639 1.00 89.38 87 GLN A O 1
ATOM 723 N N . ILE A 1 88 ? 25.177 0.335 4.619 1.00 89.00 88 ILE A N 1
ATOM 724 C CA . ILE A 1 88 ? 25.671 0.720 3.289 1.00 89.00 88 ILE A CA 1
ATOM 725 C C . ILE A 1 88 ? 26.288 2.123 3.323 1.00 89.00 88 ILE A C 1
ATOM 727 O O . ILE A 1 88 ? 27.380 2.314 2.791 1.00 89.00 88 ILE A O 1
ATOM 731 N N . SER A 1 89 ? 25.637 3.084 3.986 1.00 86.69 89 SER A N 1
ATOM 732 C CA . SER A 1 89 ? 26.183 4.439 4.158 1.00 86.69 89 SER A CA 1
ATOM 733 C C . SER A 1 89 ? 27.549 4.406 4.848 1.00 86.69 89 SER A C 1
ATOM 735 O O . SER A 1 89 ? 28.526 4.918 4.315 1.00 86.69 89 SER A O 1
ATOM 737 N N . ASN A 1 90 ? 27.647 3.702 5.979 1.00 83.81 90 ASN A N 1
ATOM 738 C CA . ASN A 1 90 ? 28.887 3.602 6.752 1.00 83.81 90 ASN A CA 1
ATOM 739 C C . ASN A 1 90 ? 30.013 2.858 6.007 1.00 83.81 90 ASN A C 1
ATOM 741 O O . ASN A 1 90 ? 31.190 3.075 6.294 1.00 83.81 90 ASN A O 1
ATOM 745 N N . GLN A 1 91 ? 29.678 1.938 5.096 1.00 76.38 91 GLN A N 1
ATOM 746 C CA . GLN A 1 91 ? 30.665 1.276 4.237 1.00 76.38 91 GLN A CA 1
ATOM 747 C C . GLN A 1 91 ? 31.173 2.207 3.141 1.00 76.38 91 GLN A C 1
ATOM 749 O O . GLN A 1 91 ? 32.369 2.201 2.869 1.00 76.38 91 GLN A O 1
ATOM 754 N N . LYS A 1 92 ? 30.292 3.029 2.563 1.00 68.19 92 LYS A N 1
AT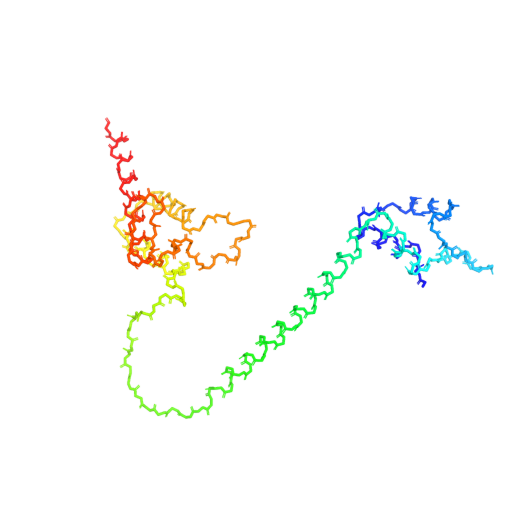OM 755 C CA . LYS A 1 92 ? 30.652 4.003 1.532 1.00 68.19 92 LYS A CA 1
ATOM 756 C C . LYS A 1 92 ? 31.634 5.048 2.068 1.00 68.19 92 LYS A C 1
ATOM 758 O O . LYS A 1 92 ? 32.659 5.276 1.433 1.00 68.19 92 LYS A O 1
ATOM 763 N N . ASP A 1 93 ? 31.390 5.545 3.280 1.00 62.62 93 ASP A N 1
ATOM 764 C CA . ASP A 1 93 ? 32.266 6.509 3.959 1.00 62.62 93 ASP A CA 1
ATOM 765 C C . ASP A 1 93 ? 33.626 5.898 4.366 1.00 62.62 93 ASP A C 1
ATOM 767 O O . ASP A 1 93 ? 34.620 6.606 4.488 1.00 62.62 93 ASP A O 1
ATOM 771 N N . ARG A 1 94 ? 33.710 4.570 4.551 1.00 55.56 94 ARG A N 1
ATOM 772 C CA . ARG A 1 94 ? 34.972 3.863 4.861 1.00 55.56 94 ARG A CA 1
ATOM 773 C C . ARG A 1 94 ? 35.857 3.596 3.643 1.00 55.56 94 ARG A C 1
ATOM 775 O O . ARG A 1 94 ? 37.037 3.314 3.821 1.00 55.56 94 ARG A O 1
ATOM 782 N N . SER A 1 95 ? 35.305 3.654 2.436 1.00 55.41 95 SER A N 1
ATOM 783 C CA . SER A 1 95 ? 36.048 3.475 1.180 1.00 55.41 95 SER A CA 1
ATOM 784 C C . SER A 1 95 ? 36.639 4.776 0.611 1.00 55.41 95 SER A C 1
ATOM 786 O O . SER A 1 95 ? 37.293 4.723 -0.425 1.00 55.41 95 SER A O 1
ATOM 788 N N . GLU A 1 96 ? 36.453 5.928 1.269 1.00 52.28 96 GLU A N 1
ATOM 789 C CA . GLU A 1 96 ? 37.000 7.227 0.823 1.00 52.28 96 GLU A CA 1
ATOM 790 C C . GLU A 1 96 ? 38.389 7.576 1.413 1.00 52.28 96 GLU A C 1
ATOM 792 O O . GLU A 1 96 ? 38.935 8.628 1.088 1.00 52.28 96 GLU A O 1
ATOM 797 N N . ASP A 1 97 ? 38.999 6.688 2.211 1.00 49.44 97 ASP A N 1
ATOM 798 C CA . ASP A 1 97 ? 40.285 6.913 2.908 1.00 49.44 97 ASP A CA 1
ATOM 799 C C . ASP A 1 97 ? 41.467 6.055 2.379 1.00 49.44 97 ASP A C 1
ATOM 801 O O . ASP A 1 97 ? 42.455 5.847 3.087 1.00 49.44 97 ASP A O 1
ATOM 805 N N . GLU A 1 98 ? 41.422 5.564 1.132 1.00 48.28 98 GLU A N 1
ATOM 806 C CA . GLU A 1 98 ? 42.635 5.045 0.467 1.00 48.28 98 GLU A CA 1
ATOM 807 C C . GLU A 1 98 ? 43.347 6.141 -0.357 1.00 48.28 98 GLU A C 1
ATOM 809 O O . GLU A 1 98 ? 42.686 6.937 -1.034 1.00 48.28 98 GLU A O 1
ATOM 814 N N . PRO A 1 99 ? 44.696 6.236 -0.308 1.00 44.38 99 PRO A N 1
ATOM 815 C CA . PRO A 1 99 ? 45.434 7.298 -0.980 1.00 44.38 99 PRO A CA 1
ATOM 816 C C . PRO A 1 99 ? 45.314 7.190 -2.502 1.00 44.38 99 PRO A C 1
ATOM 818 O O . PRO A 1 99 ? 45.493 6.125 -3.086 1.00 44.38 99 PRO A O 1
ATOM 821 N N . LYS A 1 100 ? 45.078 8.344 -3.133 1.00 56.66 100 LYS A N 1
ATOM 822 C CA . LYS A 1 100 ? 45.104 8.553 -4.583 1.00 56.66 100 LYS A CA 1
ATOM 823 C C . LYS A 1 100 ? 46.482 8.196 -5.149 1.00 56.66 100 LYS A C 1
ATOM 825 O O . LYS A 1 100 ? 47.445 8.909 -4.871 1.00 56.66 100 LYS A O 1
ATOM 830 N N . GLU A 1 101 ? 46.552 7.165 -5.984 1.00 43.84 101 GLU A N 1
ATOM 831 C CA . GLU A 1 101 ? 47.565 7.099 -7.037 1.00 43.84 101 GLU A CA 1
ATOM 832 C C . GLU A 1 101 ? 46.972 7.667 -8.331 1.00 43.84 101 GLU A C 1
ATOM 834 O O . GLU A 1 101 ? 45.842 7.363 -8.715 1.00 43.84 101 GLU A O 1
ATOM 839 N N . ASP A 1 102 ? 47.748 8.574 -8.921 1.00 48.12 102 ASP A N 1
ATOM 840 C CA . ASP A 1 102 ? 47.543 9.230 -10.206 1.00 48.12 102 ASP A CA 1
ATOM 841 C C . ASP A 1 102 ? 47.176 8.233 -11.311 1.00 48.12 102 ASP A C 1
ATOM 843 O O . ASP A 1 102 ? 47.941 7.314 -11.580 1.00 48.12 102 ASP A O 1
ATOM 847 N N . GLU A 1 103 ? 46.096 8.507 -12.045 1.00 46.81 103 GLU A N 1
ATOM 848 C CA . GLU A 1 103 ? 46.136 8.491 -13.509 1.00 46.81 103 GLU A CA 1
ATOM 849 C C . GLU A 1 103 ? 45.002 9.365 -14.092 1.00 46.81 103 GLU A C 1
ATOM 851 O O . GLU A 1 103 ? 43.846 9.330 -13.677 1.00 46.81 103 GLU A O 1
ATOM 856 N N . SER A 1 104 ? 45.414 10.215 -15.029 1.00 44.62 104 SER A N 1
ATOM 857 C CA . SER A 1 104 ? 44.728 11.253 -15.816 1.00 44.62 104 SER A CA 1
ATOM 858 C C . SER A 1 104 ? 43.282 11.010 -16.308 1.00 44.62 104 SER A C 1
ATOM 860 O O . SER A 1 104 ? 42.927 9.922 -16.748 1.00 44.62 104 SER A O 1
ATOM 862 N N . GLU A 1 105 ? 42.503 12.104 -16.347 1.00 43.12 105 GLU A N 1
ATOM 863 C CA . GLU A 1 105 ? 41.189 12.320 -17.001 1.00 43.12 105 GLU A CA 1
ATOM 864 C C . GLU A 1 105 ? 41.064 11.808 -18.465 1.00 43.12 105 GLU A C 1
ATOM 866 O O . GLU A 1 105 ? 42.082 11.645 -19.138 1.00 43.12 105 GLU A O 1
ATOM 871 N N . PRO A 1 106 ? 39.861 11.803 -19.096 1.00 47.12 106 PRO A N 1
ATOM 872 C CA . PRO A 1 106 ? 38.507 11.518 -18.605 1.00 47.12 106 PRO A CA 1
ATOM 873 C C . PRO A 1 106 ? 37.827 10.420 -19.463 1.00 47.12 106 PRO A C 1
ATOM 875 O O . PRO A 1 106 ? 37.786 10.507 -20.693 1.00 47.12 106 PRO A O 1
ATOM 878 N N . ILE A 1 107 ? 37.203 9.409 -18.849 1.00 36.38 107 ILE A N 1
ATOM 879 C CA . ILE A 1 107 ? 36.374 8.455 -19.609 1.00 36.38 107 ILE A CA 1
ATOM 880 C C . ILE A 1 107 ? 35.002 9.093 -19.858 1.00 36.38 107 ILE A C 1
ATOM 882 O O . ILE A 1 107 ? 34.158 9.185 -18.969 1.00 36.38 107 ILE A O 1
ATOM 886 N N . GLY A 1 108 ? 34.807 9.569 -21.089 1.00 34.47 108 GLY A N 1
ATOM 887 C CA . GLY A 1 108 ? 33.500 9.907 -21.647 1.00 34.47 108 GLY A CA 1
ATOM 888 C C . GLY A 1 108 ? 32.560 8.692 -21.766 1.00 34.47 108 GLY A C 1
ATOM 889 O O . GLY A 1 108 ? 32.967 7.552 -21.557 1.00 34.47 108 GLY A O 1
ATOM 890 N N . PRO A 1 109 ? 31.282 8.938 -22.095 1.00 58.53 109 PRO A N 1
ATOM 891 C CA . PRO A 1 109 ? 30.141 8.119 -21.700 1.00 58.53 109 PRO A CA 1
ATOM 892 C C . PRO A 1 109 ? 29.946 6.889 -22.594 1.00 58.53 109 PRO A C 1
ATOM 894 O O . PRO A 1 109 ? 30.138 6.987 -23.803 1.00 58.53 109 PRO A O 1
ATOM 897 N N . ALA A 1 110 ? 29.480 5.782 -22.002 1.00 42.38 110 ALA A N 1
ATOM 898 C CA . ALA A 1 110 ? 28.524 4.799 -22.545 1.00 42.38 110 ALA A CA 1
ATOM 899 C C . ALA A 1 110 ? 28.767 3.390 -21.976 1.00 42.38 110 ALA A C 1
ATOM 901 O O . ALA A 1 110 ? 29.900 3.016 -21.696 1.00 42.38 110 ALA A O 1
ATOM 902 N N . GLN A 1 111 ? 27.683 2.600 -21.976 1.00 39.69 111 GLN A N 1
ATOM 903 C CA . GLN A 1 111 ? 27.553 1.170 -21.645 1.00 39.69 111 GLN A CA 1
ATOM 904 C C . GLN A 1 111 ? 27.251 0.909 -20.161 1.00 39.69 111 GLN A C 1
ATOM 906 O O . GLN A 1 111 ? 28.064 1.171 -19.291 1.00 39.69 111 GLN A O 1
ATOM 911 N N . GLY A 1 112 ? 26.089 0.392 -19.784 1.00 38.44 112 GLY A N 1
ATOM 912 C CA . GLY A 1 112 ? 24.964 -0.116 -20.556 1.00 38.44 112 GLY A CA 1
ATOM 913 C C . GLY A 1 112 ? 23.781 -0.298 -19.611 1.00 38.44 112 GLY A C 1
ATOM 914 O O . GLY A 1 112 ? 23.884 0.006 -18.425 1.00 38.44 112 GLY A O 1
ATOM 915 N N . ALA A 1 113 ? 22.661 -0.730 -20.172 1.00 47.94 113 ALA A N 1
ATOM 916 C CA . ALA A 1 113 ? 21.430 -1.090 -19.486 1.00 47.94 113 ALA A CA 1
ATOM 917 C C . ALA A 1 113 ? 21.625 -1.845 -18.154 1.00 47.94 113 ALA A C 1
ATOM 919 O O . ALA A 1 113 ? 22.682 -2.422 -17.886 1.00 47.94 113 ALA A O 1
ATOM 920 N N . ASP A 1 114 ? 20.575 -1.859 -17.332 1.00 54.09 114 ASP A N 1
ATOM 921 C CA . ASP A 1 114 ? 20.522 -2.667 -16.115 1.00 54.09 114 ASP A CA 1
ATOM 922 C C . ASP A 1 114 ? 20.876 -4.153 -16.383 1.00 54.09 114 ASP A C 1
ATOM 924 O O . ASP A 1 114 ? 21.015 -4.602 -17.525 1.00 54.09 114 ASP A O 1
ATOM 928 N N . ARG A 1 115 ? 21.001 -4.975 -15.332 1.00 52.22 115 ARG A N 1
ATOM 929 C CA . ARG A 1 115 ? 21.323 -6.415 -15.470 1.00 52.22 115 ARG A CA 1
ATOM 930 C C . ARG A 1 115 ? 20.345 -7.198 -16.380 1.00 52.22 115 ARG A C 1
ATOM 932 O O . ARG A 1 115 ? 20.629 -8.353 -16.694 1.00 52.22 115 ARG A O 1
ATOM 939 N N . ASN A 1 116 ? 19.234 -6.593 -16.812 1.00 58.47 116 ASN A N 1
ATOM 940 C CA . ASN A 1 116 ? 18.198 -7.168 -17.663 1.00 58.47 116 ASN A CA 1
ATOM 941 C C . ASN A 1 116 ? 18.176 -6.619 -19.102 1.00 58.47 116 ASN A C 1
ATOM 943 O O . ASN A 1 116 ? 17.446 -7.170 -19.932 1.00 58.47 116 ASN A O 1
ATOM 947 N N . GLY A 1 117 ? 18.993 -5.614 -19.430 1.00 67.69 117 GLY A N 1
ATOM 948 C CA . GLY A 1 117 ? 18.995 -4.981 -20.748 1.00 67.69 117 GLY A CA 1
ATOM 949 C C . GLY A 1 117 ? 17.900 -3.924 -20.935 1.00 67.69 117 GLY A C 1
ATOM 950 O O . GLY A 1 117 ? 17.680 -3.495 -22.068 1.00 67.69 117 GLY A O 1
ATOM 951 N N . GLU A 1 118 ? 17.217 -3.518 -19.862 1.00 77.25 118 GLU A N 1
ATOM 952 C CA . GLU A 1 118 ? 16.146 -2.521 -19.883 1.00 77.25 118 GLU A CA 1
ATOM 953 C C . GLU A 1 118 ? 16.690 -1.105 -19.661 1.00 77.25 118 GLU A C 1
ATOM 955 O O . GLU A 1 118 ? 17.747 -0.892 -19.056 1.00 77.25 118 GLU A O 1
ATOM 960 N N . LEU A 1 119 ? 15.968 -0.128 -20.214 1.00 81.75 119 LEU A N 1
ATOM 961 C CA . LEU A 1 119 ? 16.304 1.281 -20.066 1.00 81.75 119 LEU A CA 1
ATOM 962 C C . LEU A 1 119 ? 15.615 1.858 -18.835 1.00 81.75 119 LEU A C 1
ATOM 964 O O . LEU A 1 119 ? 14.431 1.612 -18.600 1.00 81.75 119 LEU A O 1
ATOM 968 N N . THR A 1 120 ? 16.356 2.669 -18.088 1.00 83.12 120 THR A N 1
ATOM 969 C CA . THR A 1 120 ? 15.805 3.453 -16.982 1.00 83.12 120 THR A CA 1
ATOM 970 C C . THR A 1 120 ? 15.038 4.663 -17.501 1.00 83.12 120 THR A C 1
ATOM 972 O O . THR A 1 120 ? 15.266 5.126 -18.624 1.00 83.12 120 THR A O 1
ATOM 975 N N . TRP A 1 121 ? 14.179 5.236 -16.655 1.00 82.44 121 TRP A N 1
ATOM 976 C CA . TRP A 1 121 ? 13.456 6.480 -16.949 1.00 82.44 121 TRP A CA 1
ATOM 977 C C . TRP A 1 121 ? 14.361 7.574 -17.539 1.00 82.44 121 TRP A C 1
ATOM 979 O O . TRP A 1 121 ? 14.087 8.099 -18.616 1.00 82.44 121 TRP A O 1
ATOM 989 N N . ASN A 1 122 ? 15.493 7.858 -16.887 1.00 82.19 122 ASN A N 1
ATOM 990 C CA . ASN A 1 122 ? 16.428 8.900 -17.323 1.00 82.19 122 ASN A CA 1
ATOM 991 C C . ASN A 1 122 ? 17.031 8.608 -18.704 1.00 82.19 122 ASN A C 1
ATOM 993 O O . ASN A 1 122 ? 17.179 9.513 -19.518 1.00 82.19 122 ASN A O 1
ATOM 997 N N . GLN A 1 123 ? 17.326 7.342 -19.004 1.00 84.75 123 GLN A N 1
ATOM 998 C CA . GLN A 1 123 ? 17.850 6.963 -20.316 1.00 84.75 123 GLN A CA 1
ATOM 999 C C . GLN A 1 123 ? 16.799 7.147 -21.416 1.00 84.75 123 GLN A C 1
ATOM 1001 O O . GLN A 1 123 ? 17.128 7.582 -22.519 1.00 84.75 123 GLN A O 1
ATOM 1006 N N . VAL A 1 124 ? 15.527 6.859 -21.123 1.00 87.06 124 VAL A N 1
ATOM 1007 C CA . VAL A 1 124 ? 14.429 7.134 -22.059 1.00 87.06 124 VAL A CA 1
ATOM 1008 C C . VAL A 1 124 ? 14.263 8.642 -22.271 1.00 87.06 124 VAL A C 1
ATOM 1010 O O . VAL A 1 124 ? 14.081 9.060 -23.417 1.00 87.06 124 VAL A O 1
ATOM 1013 N N . CYS A 1 125 ? 14.393 9.464 -21.222 1.00 85.94 125 CYS A N 1
ATOM 1014 C CA . CYS A 1 125 ? 14.400 10.928 -21.340 1.00 85.94 125 CYS A CA 1
ATOM 1015 C C . CYS A 1 125 ? 15.503 11.414 -22.295 1.00 85.94 125 CYS A C 1
ATOM 1017 O O . CYS A 1 125 ? 15.218 12.167 -23.225 1.00 85.94 125 CYS A O 1
ATOM 1019 N N . ASP A 1 126 ? 16.735 10.923 -22.135 1.00 88.75 126 ASP A N 1
ATOM 1020 C CA . ASP A 1 126 ? 17.867 11.309 -22.987 1.00 88.75 126 ASP A CA 1
ATOM 1021 C C . ASP A 1 126 ? 17.639 10.944 -24.465 1.00 88.75 126 ASP A C 1
ATOM 1023 O O . ASP A 1 126 ? 17.959 11.717 -25.376 1.00 88.75 126 ASP A O 1
ATOM 1027 N N . ILE A 1 127 ? 17.083 9.755 -24.727 1.00 90.19 127 ILE A N 1
ATOM 1028 C CA . ILE A 1 127 ? 16.744 9.309 -26.087 1.00 90.19 127 ILE A CA 1
ATOM 1029 C C . ILE A 1 127 ? 15.630 10.189 -26.661 1.00 90.19 127 ILE A C 1
ATOM 1031 O O . ILE A 1 127 ? 15.712 10.624 -27.813 1.00 90.19 127 ILE A O 1
ATOM 1035 N N . TYR A 1 128 ? 14.610 10.493 -25.860 1.00 91.06 128 TYR A N 1
ATOM 1036 C CA . TYR A 1 128 ? 13.510 11.359 -26.259 1.00 91.06 128 TYR A CA 1
ATOM 1037 C C . TYR A 1 128 ? 13.999 12.750 -26.665 1.00 91.06 128 TYR A C 1
ATOM 1039 O O . TYR A 1 128 ? 13.650 13.233 -27.745 1.00 91.06 128 TYR A O 1
ATOM 1047 N N . GLU A 1 129 ? 14.838 13.384 -25.847 1.00 89.81 129 GLU A N 1
ATOM 1048 C CA . GLU A 1 129 ? 15.395 14.706 -26.143 1.00 89.81 129 GLU A CA 1
ATOM 1049 C C . GLU A 1 129 ? 16.220 14.699 -27.434 1.00 89.81 129 GLU A C 1
ATOM 1051 O O . GLU A 1 129 ? 16.090 15.601 -28.270 1.00 89.81 129 GLU A O 1
ATOM 1056 N N . LYS A 1 130 ? 17.031 13.655 -27.649 1.00 91.56 130 LYS A N 1
ATOM 1057 C CA . LYS A 1 130 ? 17.813 13.493 -28.883 1.00 91.56 130 LYS A CA 1
ATOM 1058 C C . LYS A 1 130 ? 16.922 13.380 -30.118 1.00 91.56 130 LYS A C 1
ATOM 1060 O O . LYS A 1 130 ? 17.153 14.098 -31.096 1.00 91.56 130 LYS A O 1
ATOM 1065 N N . GLU A 1 131 ? 15.903 12.524 -30.076 1.00 90.31 131 GLU A N 1
ATOM 1066 C CA . GLU A 1 131 ? 15.024 12.260 -31.222 1.00 90.31 131 GLU A CA 1
ATOM 1067 C C . GLU A 1 131 ? 14.065 13.426 -31.516 1.00 90.31 131 GLU A C 1
ATOM 1069 O O . GLU A 1 131 ? 13.699 13.668 -32.670 1.00 90.31 131 GLU A O 1
ATOM 1074 N N . THR A 1 132 ? 13.685 14.200 -30.497 1.00 89.06 132 THR A N 1
ATOM 1075 C CA . THR A 1 132 ? 12.722 15.306 -30.633 1.00 89.06 132 THR A CA 1
ATOM 1076 C C . THR A 1 132 ? 13.356 16.684 -30.794 1.00 89.06 132 THR A C 1
ATOM 1078 O O . THR A 1 132 ? 12.644 17.639 -31.102 1.00 89.06 132 THR A O 1
ATOM 1081 N N . LYS A 1 133 ? 14.691 16.799 -30.739 1.00 91.12 133 LYS A N 1
ATOM 1082 C CA . LYS A 1 133 ? 15.462 18.056 -30.863 1.00 91.12 133 LYS A CA 1
ATOM 1083 C C . LYS A 1 133 ? 15.072 18.967 -32.039 1.00 91.12 133 LYS A C 1
ATOM 1085 O O . LYS A 1 133 ? 15.342 20.167 -32.025 1.00 91.12 133 LYS A O 1
ATOM 1090 N N . ARG A 1 134 ? 14.491 18.410 -33.106 1.00 86.44 134 ARG A N 1
ATOM 1091 C CA . ARG A 1 134 ? 14.091 19.151 -34.318 1.00 86.44 134 ARG A CA 1
ATOM 1092 C C . ARG A 1 134 ? 12.678 19.741 -34.248 1.00 86.44 134 ARG A C 1
ATOM 1094 O O . ARG A 1 134 ? 12.326 20.542 -35.113 1.00 86.44 134 ARG A O 1
ATOM 1101 N N . ILE A 1 135 ? 11.872 19.352 -33.265 1.00 88.56 135 ILE A N 1
ATOM 1102 C CA . ILE A 1 135 ? 10.494 19.810 -33.074 1.00 88.56 135 ILE A CA 1
ATOM 1103 C C . ILE A 1 135 ? 10.532 21.024 -32.142 1.00 88.56 135 ILE A C 1
ATOM 1105 O O . ILE A 1 135 ? 11.075 20.947 -31.048 1.00 88.56 135 ILE A O 1
ATOM 1109 N N . LYS A 1 136 ? 10.000 22.165 -32.595 1.00 86.12 136 LYS A N 1
ATOM 1110 C CA . LYS A 1 136 ? 10.005 23.430 -31.828 1.00 86.12 136 LYS A CA 1
ATOM 1111 C C . LYS A 1 136 ? 8.675 23.743 -31.145 1.00 86.12 136 LYS A C 1
ATOM 1113 O O . LYS A 1 136 ? 8.612 24.644 -30.321 1.00 86.12 136 LYS A O 1
ATOM 1118 N N . ASP A 1 137 ? 7.622 23.049 -31.548 1.00 87.81 137 ASP A N 1
ATOM 1119 C CA . ASP A 1 137 ? 6.270 23.248 -31.043 1.00 87.81 137 ASP A CA 1
ATOM 1120 C C . ASP A 1 137 ? 6.111 22.493 -29.717 1.00 87.81 137 ASP A C 1
ATOM 1122 O O . ASP A 1 137 ? 6.213 21.263 -29.682 1.00 87.81 137 ASP A O 1
ATOM 1126 N N . SER A 1 138 ? 5.908 23.244 -28.633 1.00 85.62 138 SER A N 1
ATOM 1127 C CA . SER A 1 138 ? 5.796 22.710 -27.275 1.00 85.62 138 SER A CA 1
ATOM 1128 C C . SER A 1 138 ? 4.561 21.838 -27.078 1.00 85.62 138 SER A C 1
ATOM 1130 O O . SER A 1 138 ? 4.629 20.866 -26.331 1.00 85.62 138 SER A O 1
ATOM 1132 N N . ASP A 1 139 ? 3.458 22.137 -27.765 1.00 83.75 139 ASP A N 1
ATOM 1133 C CA . ASP A 1 139 ? 2.201 21.401 -27.613 1.00 83.75 139 ASP A CA 1
ATOM 1134 C C . ASP A 1 139 ? 2.303 20.044 -28.316 1.00 83.75 139 ASP A C 1
ATOM 1136 O O . ASP A 1 139 ? 1.856 19.015 -27.803 1.00 83.75 139 ASP A O 1
ATOM 1140 N N . ILE A 1 140 ? 2.973 20.016 -29.474 1.00 85.81 140 ILE A N 1
ATOM 1141 C CA . ILE A 1 140 ? 3.308 18.768 -30.165 1.00 85.81 140 ILE A CA 1
ATOM 1142 C C . ILE A 1 140 ? 4.280 17.937 -29.324 1.00 85.81 140 ILE A C 1
ATOM 1144 O O . ILE A 1 140 ? 4.090 16.729 -29.207 1.00 85.81 140 ILE A O 1
ATOM 1148 N N . LEU A 1 141 ? 5.305 18.559 -28.734 1.00 87.44 141 LEU A N 1
ATOM 1149 C CA . LEU A 1 141 ? 6.246 17.865 -27.852 1.00 87.44 141 LEU A CA 1
ATOM 1150 C C . LEU A 1 141 ? 5.539 17.258 -26.636 1.00 87.44 141 LEU A C 1
ATOM 1152 O O . LEU A 1 141 ? 5.769 16.091 -26.341 1.00 87.44 141 LEU A O 1
ATOM 1156 N N . GLY A 1 142 ? 4.643 17.993 -25.974 1.00 86.81 142 GLY A N 1
ATOM 1157 C CA . GLY A 1 142 ? 3.857 17.461 -24.857 1.00 86.81 142 GLY A CA 1
ATOM 1158 C C . GLY A 1 142 ? 3.038 16.232 -25.259 1.00 86.81 142 GLY A C 1
ATOM 1159 O O . GLY A 1 142 ? 3.117 15.192 -24.610 1.00 86.81 142 GLY A O 1
ATOM 1160 N N . GLY A 1 143 ? 2.337 16.298 -26.395 1.00 88.81 143 GLY A N 1
ATOM 1161 C CA . GLY A 1 143 ? 1.533 15.173 -26.883 1.00 88.81 143 GLY A CA 1
ATOM 1162 C C . GLY A 1 143 ? 2.349 13.950 -27.325 1.00 88.81 143 GLY A C 1
ATOM 1163 O O . GLY A 1 143 ? 1.884 12.816 -27.188 1.00 88.81 143 GLY A O 1
ATOM 1164 N N . ILE A 1 144 ? 3.558 14.147 -27.865 1.00 90.00 144 ILE A N 1
ATOM 1165 C CA . ILE A 1 144 ? 4.471 13.038 -28.191 1.00 90.00 144 ILE A CA 1
ATOM 1166 C C . ILE A 1 144 ? 5.000 12.415 -26.896 1.00 90.00 144 ILE A C 1
ATOM 1168 O O . ILE A 1 144 ? 5.022 11.190 -26.795 1.00 90.00 144 ILE A O 1
ATOM 1172 N N . TRP A 1 145 ? 5.393 13.233 -25.917 1.00 90.25 145 TRP A N 1
ATOM 1173 C CA . TRP A 1 145 ? 5.889 12.774 -24.622 1.00 90.25 145 TRP A CA 1
ATOM 1174 C C . TRP A 1 145 ? 4.870 11.903 -23.894 1.00 90.25 145 TRP A C 1
ATOM 1176 O O . TRP A 1 145 ? 5.187 10.774 -23.528 1.00 90.25 145 TRP A O 1
ATOM 1186 N N . GLU A 1 146 ? 3.638 12.391 -23.741 1.00 88.44 146 GLU A N 1
ATOM 1187 C CA . GLU A 1 146 ? 2.561 11.651 -23.078 1.00 88.44 146 GLU A CA 1
ATOM 1188 C C . GLU A 1 146 ? 2.294 10.301 -23.755 1.00 88.44 146 GLU A C 1
ATOM 1190 O O . GLU A 1 146 ? 2.145 9.284 -23.078 1.00 88.44 146 GLU A O 1
ATOM 1195 N N . GLU A 1 147 ? 2.274 10.264 -25.093 1.00 90.25 147 GLU A N 1
ATOM 1196 C CA . GLU A 1 147 ? 2.021 9.026 -25.836 1.00 90.25 147 GLU A CA 1
ATOM 1197 C C . GLU A 1 147 ? 3.194 8.038 -25.729 1.00 90.25 147 GLU A C 1
ATOM 1199 O O . GLU A 1 147 ? 2.972 6.843 -25.547 1.00 90.25 147 GLU A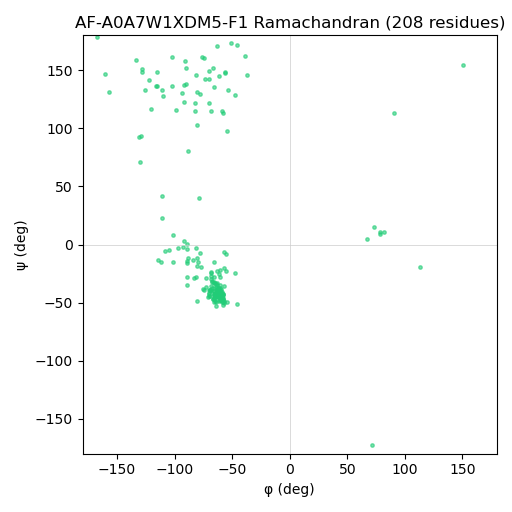 O 1
ATOM 1204 N N . VAL A 1 148 ? 4.440 8.514 -25.824 1.00 89.75 148 VAL A N 1
ATOM 1205 C CA . VAL A 1 148 ? 5.633 7.664 -25.689 1.00 89.75 148 VAL A CA 1
ATOM 1206 C C . VAL A 1 148 ? 5.731 7.109 -24.271 1.00 89.75 148 VAL A C 1
ATOM 1208 O O . VAL A 1 148 ? 5.869 5.898 -24.105 1.00 89.75 148 VAL A O 1
ATOM 1211 N N . MET A 1 149 ? 5.610 7.963 -23.254 1.00 87.75 149 MET A N 1
ATOM 1212 C CA . MET A 1 149 ? 5.740 7.539 -21.862 1.00 87.75 149 MET A CA 1
ATOM 1213 C C . MET A 1 149 ? 4.592 6.640 -21.428 1.00 87.75 149 MET A C 1
ATOM 1215 O O . MET A 1 149 ? 4.847 5.617 -20.807 1.00 87.75 149 MET A O 1
ATOM 1219 N N . GLY A 1 150 ? 3.355 6.925 -21.842 1.00 86.94 150 GLY A N 1
ATOM 1220 C CA . GLY A 1 150 ? 2.219 6.052 -21.541 1.00 86.94 150 GLY A CA 1
ATOM 1221 C C . GLY A 1 150 ? 2.322 4.652 -22.161 1.00 86.94 150 GLY A C 1
ATOM 1222 O O . GLY A 1 150 ? 1.696 3.721 -21.661 1.00 86.94 150 GLY A O 1
ATOM 1223 N N . LEU A 1 151 ? 3.103 4.484 -23.236 1.00 87.31 151 LEU A N 1
ATOM 1224 C CA . LEU A 1 151 ? 3.346 3.185 -23.875 1.00 87.31 151 LEU A CA 1
ATOM 1225 C C . LEU A 1 151 ? 4.552 2.433 -23.300 1.00 87.31 151 LEU A C 1
ATOM 1227 O O . LEU A 1 151 ? 4.585 1.209 -23.388 1.00 87.31 151 LEU A O 1
ATOM 1231 N N . LEU A 1 152 ? 5.549 3.147 -22.773 1.00 85.81 152 LEU A N 1
ATOM 1232 C CA . LEU A 1 152 ? 6.755 2.555 -22.181 1.00 85.81 152 LEU A CA 1
ATOM 1233 C C . LEU A 1 152 ? 6.597 2.257 -20.690 1.00 85.81 152 LEU A C 1
ATOM 1235 O O . LEU A 1 152 ? 7.133 1.265 -20.203 1.00 85.81 152 LEU A O 1
ATOM 1239 N N . PHE A 1 153 ? 5.846 3.115 -20.008 1.00 82.38 153 PHE A N 1
ATOM 1240 C CA . PHE A 1 153 ? 5.557 3.083 -18.584 1.00 82.38 153 PHE A CA 1
ATOM 1241 C C . PHE A 1 153 ? 4.039 3.211 -18.422 1.00 82.38 153 PHE A C 1
ATOM 1243 O O . PHE A 1 153 ? 3.536 4.280 -18.055 1.00 82.38 153 PHE A O 1
ATOM 1250 N N . PRO A 1 154 ? 3.265 2.166 -18.778 1.00 71.69 154 PRO A N 1
ATOM 1251 C CA . PRO A 1 154 ? 1.834 2.181 -18.515 1.00 71.69 154 PRO A CA 1
ATOM 1252 C C . PRO A 1 154 ? 1.644 2.466 -17.026 1.00 71.69 154 PRO A C 1
ATOM 1254 O O . PRO A 1 154 ? 2.342 1.869 -16.211 1.00 71.69 154 PRO A O 1
ATOM 1257 N N . MET A 1 155 ? 0.751 3.400 -16.669 1.00 59.66 155 MET A N 1
ATOM 1258 C CA . MET A 1 155 ? 0.486 3.719 -15.263 1.00 59.66 155 MET A CA 1
ATOM 1259 C C . MET A 1 155 ? 0.114 2.437 -14.513 1.00 59.66 155 MET A C 1
ATOM 1261 O O . MET A 1 155 ? -1.033 1.986 -14.539 1.00 59.66 155 MET A O 1
ATOM 1265 N N . SER A 1 156 ? 1.103 1.859 -13.840 1.00 54.31 156 SER A N 1
ATOM 1266 C CA . SER A 1 156 ? 0.906 0.934 -12.746 1.00 54.31 156 SER A CA 1
ATOM 1267 C C . SER A 1 156 ? 0.056 1.655 -11.701 1.00 54.31 156 SER A C 1
ATOM 1269 O O . SER A 1 156 ? 0.170 2.868 -11.511 1.00 54.31 156 SER A O 1
ATOM 1271 N N . LEU A 1 157 ? -0.784 0.912 -10.979 1.00 47.41 157 LEU A N 1
ATOM 1272 C CA . LEU A 1 157 ? -1.491 1.422 -9.796 1.00 47.41 157 LEU A CA 1
ATOM 1273 C C . LEU A 1 157 ? -0.524 1.959 -8.711 1.00 47.41 157 LEU A C 1
ATOM 1275 O O . LEU A 1 157 ? -0.981 2.550 -7.735 1.00 47.41 157 LEU A O 1
ATOM 1279 N N . PHE A 1 158 ? 0.789 1.787 -8.908 1.00 45.84 158 PHE A N 1
ATOM 1280 C CA . PHE A 1 158 ? 1.887 2.251 -8.069 1.00 45.84 158 PHE A CA 1
ATOM 1281 C C . PHE A 1 158 ? 2.920 3.009 -8.933 1.00 45.84 158 PHE A C 1
ATOM 1283 O O . PHE A 1 158 ? 3.806 2.388 -9.522 1.00 45.84 158 PHE A O 1
ATOM 1290 N N . PRO A 1 159 ? 2.814 4.349 -9.042 1.00 46.06 159 PRO A N 1
ATOM 1291 C CA . PRO A 1 159 ? 3.688 5.179 -9.884 1.00 46.06 159 PRO A CA 1
ATOM 1292 C C . PRO A 1 159 ? 5.157 5.225 -9.435 1.00 46.06 159 PRO A C 1
ATOM 1294 O O . PRO A 1 159 ? 6.010 5.683 -10.185 1.00 46.06 159 PRO A O 1
ATOM 1297 N N . GLU A 1 160 ? 5.447 4.791 -8.207 1.00 50.81 160 GLU A N 1
ATOM 1298 C CA . GLU A 1 160 ? 6.771 4.898 -7.583 1.00 50.81 160 GLU A CA 1
ATOM 1299 C C . GLU A 1 160 ? 7.681 3.685 -7.861 1.00 50.81 160 GLU A C 1
ATOM 1301 O O . GLU A 1 160 ? 8.840 3.709 -7.464 1.00 50.81 160 GLU A O 1
ATOM 1306 N N . GLU A 1 161 ? 7.194 2.637 -8.543 1.00 51.16 161 GLU A N 1
ATOM 1307 C CA . GLU A 1 161 ? 7.918 1.354 -8.663 1.00 51.16 161 GLU A CA 1
ATOM 1308 C C . GLU A 1 161 ? 8.381 0.987 -10.085 1.00 51.16 161 GLU A C 1
ATOM 1310 O O . GLU A 1 161 ? 9.202 0.084 -10.245 1.00 51.16 161 GLU A O 1
ATOM 1315 N N . THR A 1 162 ? 7.905 1.659 -11.138 1.00 55.81 162 THR A N 1
ATOM 1316 C CA . THR A 1 162 ? 8.332 1.345 -12.514 1.00 55.81 162 THR A CA 1
ATOM 1317 C C . THR A 1 162 ? 9.584 2.131 -12.889 1.00 55.81 162 THR A C 1
ATOM 1319 O O . THR A 1 162 ? 9.511 3.168 -13.548 1.00 55.81 162 THR A O 1
ATOM 1322 N N . GLU A 1 163 ? 10.745 1.640 -12.454 1.00 60.72 163 GLU A N 1
ATOM 1323 C CA . GLU A 1 163 ? 12.055 2.215 -12.799 1.00 60.72 163 GLU A CA 1
ATOM 1324 C C . GLU A 1 163 ? 12.558 1.793 -14.196 1.00 60.72 163 GLU A C 1
ATOM 1326 O O . GLU A 1 163 ? 13.514 2.391 -14.704 1.00 60.72 163 GLU A O 1
ATOM 1331 N N . SER A 1 164 ? 11.921 0.800 -14.834 1.00 65.12 164 SER A N 1
ATOM 1332 C CA . SER A 1 164 ? 12.350 0.204 -16.108 1.00 65.12 164 SER A CA 1
ATOM 1333 C C . SER A 1 164 ? 11.212 0.033 -17.127 1.00 65.12 164 SER A C 1
ATOM 1335 O O . SER A 1 164 ? 10.027 0.048 -16.791 1.00 65.12 164 SER A O 1
ATOM 1337 N N . THR A 1 165 ? 11.577 -0.083 -18.407 1.00 70.44 165 THR A N 1
ATOM 1338 C CA . THR A 1 165 ? 10.633 -0.256 -19.525 1.00 70.44 165 THR A CA 1
ATOM 1339 C C . THR A 1 165 ? 10.157 -1.707 -19.674 1.00 70.44 165 THR A C 1
ATOM 1341 O O . THR A 1 165 ? 10.983 -2.599 -19.859 1.00 70.44 165 THR A O 1
ATOM 1344 N N . GLU A 1 166 ? 8.848 -1.948 -19.789 1.00 70.62 166 GLU A N 1
ATOM 1345 C CA . GLU A 1 166 ? 8.269 -3.296 -19.995 1.00 70.62 166 GLU A CA 1
ATOM 1346 C C . GLU A 1 166 ? 8.368 -3.810 -21.456 1.00 70.62 166 GLU A C 1
ATOM 1348 O O . GLU A 1 166 ? 7.442 -4.401 -22.013 1.00 70.62 166 GLU A O 1
ATOM 1353 N N . LEU A 1 167 ? 9.493 -3.568 -22.134 1.00 78.25 167 LEU A N 1
ATOM 1354 C CA . LEU A 1 167 ? 9.667 -3.876 -23.565 1.00 78.25 167 LEU A CA 1
ATOM 1355 C C . LEU A 1 167 ? 10.192 -5.288 -23.848 1.00 78.25 167 LEU A C 1
ATOM 1357 O O . LEU A 1 167 ? 10.196 -5.738 -25.003 1.00 78.25 167 LEU A O 1
ATOM 1361 N N . ARG A 1 168 ? 10.696 -5.974 -22.821 1.00 74.88 168 ARG A N 1
ATOM 1362 C CA . ARG A 1 168 ? 11.439 -7.224 -22.970 1.00 74.88 168 ARG A CA 1
ATOM 1363 C C . ARG A 1 168 ? 10.514 -8.415 -23.220 1.00 74.88 168 ARG A C 1
ATOM 1365 O O . ARG A 1 168 ? 9.587 -8.692 -22.465 1.00 74.88 168 ARG A O 1
ATOM 1372 N N . GLN A 1 169 ? 10.811 -9.192 -24.257 1.00 76.75 169 GLN A N 1
ATOM 1373 C CA . GLN A 1 169 ? 10.143 -10.462 -24.532 1.00 76.75 169 GLN A CA 1
ATOM 1374 C C . GLN A 1 169 ? 10.863 -11.642 -23.870 1.00 76.75 169 GLN A C 1
ATOM 1376 O O . GLN A 1 169 ? 12.073 -11.613 -23.639 1.00 76.75 169 GLN A O 1
ATOM 1381 N N . ARG A 1 170 ? 10.138 -12.754 -23.665 1.00 69.00 170 ARG A N 1
ATOM 1382 C CA . ARG A 1 170 ? 10.693 -14.017 -23.130 1.00 69.00 170 ARG A CA 1
ATOM 1383 C C . ARG A 1 170 ? 11.863 -14.582 -23.952 1.00 69.00 170 ARG A C 1
ATOM 1385 O O . ARG A 1 170 ? 12.631 -15.380 -23.430 1.00 69.00 170 ARG A O 1
ATOM 1392 N N . SER A 1 171 ? 11.996 -14.181 -25.217 1.00 71.25 171 SER A N 1
ATOM 1393 C CA . SER A 1 171 ? 13.080 -14.571 -26.128 1.00 71.25 171 SER A CA 1
ATOM 1394 C C . SER A 1 171 ? 14.375 -13.764 -25.952 1.00 71.25 171 SER A C 1
ATOM 1396 O O . SER A 1 171 ? 15.346 -14.041 -26.650 1.00 71.25 171 SER A O 1
ATOM 1398 N N . GLY A 1 172 ? 14.406 -12.764 -25.062 1.00 75.12 172 GLY A N 1
ATOM 1399 C CA . GLY A 1 172 ? 15.549 -11.855 -24.908 1.00 75.12 172 GLY A CA 1
ATOM 1400 C C . GLY A 1 172 ? 15.624 -10.752 -25.970 1.00 75.12 172 GLY A C 1
ATOM 1401 O O . GLY A 1 172 ? 16.622 -10.045 -26.033 1.00 75.12 172 GLY A O 1
ATOM 1402 N N . GLN A 1 173 ? 14.582 -10.603 -26.791 1.00 84.31 173 GLN A N 1
ATOM 1403 C CA . GLN A 1 173 ? 14.429 -9.511 -27.755 1.00 84.31 173 GLN A CA 1
ATOM 1404 C C . GLN A 1 173 ? 13.446 -8.459 -27.226 1.00 84.31 173 GLN A C 1
ATOM 1406 O O . GLN A 1 173 ? 12.640 -8.752 -26.342 1.00 84.31 173 GLN A O 1
ATOM 1411 N N . PHE A 1 174 ? 13.478 -7.249 -27.780 1.00 86.94 174 PHE A N 1
ATOM 1412 C CA . PHE A 1 174 ? 12.640 -6.130 -27.342 1.00 86.94 174 PHE A CA 1
ATOM 1413 C C . PHE A 1 174 ? 11.597 -5.796 -28.401 1.00 86.94 174 PHE A C 1
ATOM 1415 O O . PHE A 1 174 ? 11.927 -5.704 -29.580 1.00 86.94 174 PHE A O 1
ATOM 1422 N N . MET A 1 175 ? 10.336 -5.614 -28.018 1.00 88.12 175 MET A N 1
ATOM 1423 C CA . MET A 1 175 ? 9.262 -5.315 -28.970 1.00 88.12 175 MET A CA 1
ATOM 1424 C C . MET A 1 175 ? 8.779 -3.879 -28.812 1.00 88.12 175 MET A C 1
ATOM 1426 O O . MET A 1 175 ? 8.386 -3.468 -27.730 1.00 88.12 175 MET A O 1
ATOM 1430 N N . CYS A 1 176 ? 8.733 -3.129 -29.912 1.00 88.50 176 CYS A N 1
ATOM 1431 C CA . CYS A 1 176 ? 8.128 -1.802 -29.923 1.00 88.50 176 CYS A CA 1
ATOM 1432 C C . CYS A 1 176 ? 6.594 -1.917 -29.784 1.00 88.50 176 CYS A C 1
ATOM 1434 O O . CYS A 1 176 ? 5.959 -2.509 -30.664 1.00 88.50 176 CYS A O 1
ATOM 1436 N N . PRO A 1 177 ? 5.968 -1.299 -28.765 1.00 86.88 177 PRO A N 1
ATOM 1437 C CA . PRO A 1 177 ? 4.553 -1.503 -28.448 1.00 86.88 177 PRO A CA 1
ATOM 1438 C C . PRO A 1 177 ? 3.616 -0.925 -29.514 1.00 86.88 177 PRO A C 1
ATOM 1440 O O . PRO A 1 177 ? 2.540 -1.461 -29.759 1.00 86.88 177 PRO A O 1
ATOM 1443 N N . ALA A 1 178 ? 4.033 0.138 -30.205 1.00 86.62 178 ALA A N 1
ATOM 1444 C CA . ALA A 1 178 ? 3.213 0.769 -31.237 1.00 86.62 178 ALA A CA 1
ATOM 1445 C C . ALA A 1 178 ? 3.305 0.082 -32.608 1.00 86.62 178 ALA A C 1
ATOM 1447 O O . ALA A 1 178 ? 2.373 0.168 -33.405 1.00 86.62 178 ALA A O 1
ATOM 1448 N N . THR A 1 179 ? 4.438 -0.560 -32.918 1.00 85.38 179 THR A N 1
ATOM 1449 C CA . THR A 1 179 ? 4.694 -1.112 -34.263 1.00 85.38 179 THR A CA 1
ATOM 1450 C C . THR A 1 179 ? 4.735 -2.636 -34.310 1.00 85.38 179 THR A C 1
ATOM 1452 O O . THR A 1 179 ? 4.703 -3.197 -35.403 1.00 85.38 179 THR A O 1
ATOM 1455 N N . GLY A 1 180 ? 4.848 -3.308 -33.160 1.00 85.19 180 GLY A N 1
ATOM 1456 C CA . GLY A 1 180 ? 5.030 -4.758 -33.060 1.00 85.19 180 GLY A CA 1
ATOM 1457 C C . GLY A 1 180 ? 6.376 -5.259 -33.597 1.00 85.19 180 GLY A C 1
ATOM 1458 O O . GLY A 1 180 ? 6.599 -6.466 -33.670 1.00 85.19 180 GLY A O 1
ATOM 1459 N N . LYS A 1 181 ? 7.277 -4.356 -34.002 1.00 88.19 181 LYS A N 1
ATOM 1460 C CA . LYS A 1 181 ? 8.606 -4.714 -34.501 1.00 88.19 181 LYS A CA 1
ATOM 1461 C C . LYS A 1 181 ? 9.498 -5.164 -33.356 1.00 88.19 181 LYS A C 1
ATOM 1463 O O . LYS A 1 181 ? 9.452 -4.584 -32.273 1.00 88.19 181 LYS A O 1
ATOM 1468 N N . VAL A 1 182 ? 10.316 -6.170 -33.635 1.00 89.56 182 VAL A N 1
ATOM 1469 C CA . VAL A 1 182 ? 11.251 -6.759 -32.681 1.00 89.56 182 VAL A CA 1
ATOM 1470 C C . VAL A 1 182 ? 12.656 -6.242 -32.964 1.00 89.56 182 VAL A C 1
ATOM 1472 O O . VAL A 1 182 ? 13.070 -6.170 -34.121 1.00 89.56 182 VAL A O 1
ATOM 1475 N N . PHE A 1 183 ? 13.369 -5.897 -31.901 1.00 88.38 183 PHE A N 1
ATOM 1476 C CA . PHE A 1 183 ? 14.685 -5.287 -31.921 1.00 88.38 183 PHE A CA 1
ATOM 1477 C C . PHE A 1 183 ? 15.659 -6.063 -31.029 1.00 88.38 183 PHE A C 1
ATOM 1479 O O . PHE A 1 183 ? 15.250 -6.652 -30.021 1.00 88.38 183 PHE A O 1
ATOM 1486 N N . PRO A 1 184 ? 16.952 -6.077 -31.391 1.00 83.88 184 PRO A N 1
ATOM 1487 C CA . PRO A 1 184 ?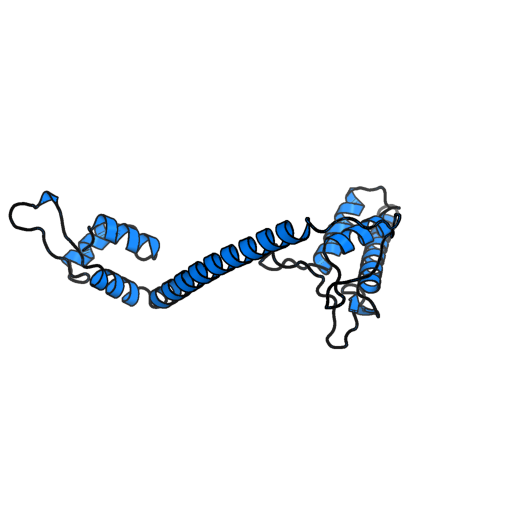 18.005 -6.683 -30.585 1.00 83.88 184 PRO A CA 1
ATOM 1488 C C . PRO A 1 184 ? 18.261 -5.926 -29.276 1.00 83.88 184 PRO A C 1
ATOM 1490 O O . PRO A 1 184 ? 18.698 -6.541 -28.309 1.00 83.88 184 PRO A O 1
ATOM 1493 N N . THR A 1 185 ? 17.983 -4.619 -29.225 1.00 86.88 185 THR A N 1
ATOM 1494 C CA . THR A 1 185 ? 18.226 -3.774 -28.050 1.00 86.88 185 THR A CA 1
ATOM 1495 C C . THR A 1 185 ? 16.977 -2.992 -27.649 1.00 86.88 185 THR A C 1
ATOM 1497 O O . THR A 1 185 ? 16.129 -2.656 -28.481 1.00 86.88 185 THR A O 1
ATOM 1500 N N . CYS A 1 186 ? 16.867 -2.689 -26.354 1.00 86.25 186 CYS A N 1
ATOM 1501 C CA . CYS A 1 186 ? 15.783 -1.873 -25.813 1.00 86.25 186 CYS A CA 1
ATOM 1502 C C . CYS A 1 186 ? 15.803 -0.448 -26.391 1.00 86.25 186 CYS A C 1
ATOM 1504 O O . CYS A 1 186 ? 14.757 0.112 -26.713 1.00 86.25 186 CYS A O 1
ATOM 1506 N N . GLU A 1 187 ? 16.997 0.111 -26.593 1.00 88.81 187 GLU A N 1
ATOM 1507 C CA . GLU A 1 187 ? 17.201 1.433 -27.192 1.00 88.81 187 GLU A CA 1
ATOM 1508 C C . GLU A 1 187 ? 16.609 1.531 -28.599 1.00 88.81 187 GLU A C 1
ATOM 1510 O O . GLU A 1 187 ? 15.849 2.455 -28.883 1.00 88.81 187 GLU A O 1
ATOM 1515 N N . GLU A 1 188 ? 16.856 0.547 -29.464 1.00 87.50 188 GLU A N 1
ATOM 1516 C CA . GLU A 1 188 ? 16.283 0.539 -30.812 1.00 87.50 188 GLU A CA 1
ATOM 1517 C C . GLU A 1 188 ? 14.749 0.443 -30.800 1.00 87.50 188 GLU A C 1
ATOM 1519 O O . GLU A 1 188 ? 14.076 1.091 -31.610 1.00 87.50 188 GLU A O 1
ATOM 1524 N N . ALA A 1 189 ? 14.178 -0.314 -29.857 1.00 89.88 189 ALA A N 1
ATOM 1525 C CA . ALA A 1 189 ? 12.730 -0.404 -29.689 1.00 89.88 189 ALA A CA 1
ATOM 1526 C C . ALA A 1 189 ? 12.114 0.939 -29.254 1.00 89.88 189 ALA A C 1
ATOM 1528 O O . ALA A 1 189 ? 11.077 1.340 -29.799 1.00 89.88 189 ALA A O 1
ATOM 1529 N N . VAL A 1 190 ? 12.770 1.654 -28.331 1.00 90.50 190 VAL A N 1
ATOM 1530 C CA . VAL A 1 190 ? 12.370 2.994 -27.867 1.00 90.50 190 VAL A CA 1
ATOM 1531 C C . VAL A 1 190 ? 12.507 4.034 -28.982 1.00 90.50 190 VAL A C 1
ATOM 1533 O O . VAL A 1 190 ? 11.559 4.773 -29.246 1.00 90.50 190 VAL A O 1
ATOM 1536 N N . ILE A 1 191 ? 13.628 4.056 -29.709 1.00 91.81 191 ILE A N 1
ATOM 1537 C CA . ILE A 1 191 ? 13.828 4.959 -30.855 1.00 91.81 191 ILE A CA 1
ATOM 1538 C C . ILE A 1 191 ? 12.745 4.719 -31.912 1.00 91.81 191 ILE A C 1
ATOM 1540 O O . ILE A 1 191 ? 12.110 5.661 -32.394 1.00 91.81 191 ILE A O 1
ATOM 1544 N N . SER A 1 192 ? 12.472 3.453 -32.245 1.00 91.62 192 SER A N 1
ATOM 1545 C CA . SER A 1 192 ? 11.424 3.108 -33.208 1.00 91.62 192 SER A CA 1
ATOM 1546 C C . SER A 1 192 ? 10.041 3.578 -32.749 1.00 91.62 192 SER A C 1
ATOM 1548 O O . SER A 1 192 ? 9.233 3.994 -33.585 1.00 91.62 192 SER A O 1
ATOM 1550 N N . LEU A 1 193 ? 9.751 3.509 -31.447 1.00 92.75 193 LEU A N 1
ATOM 1551 C CA . LEU A 1 193 ? 8.508 4.024 -30.878 1.00 92.75 193 LEU A CA 1
ATOM 1552 C C . LEU A 1 193 ? 8.413 5.544 -31.048 1.00 92.75 193 LEU A C 1
ATOM 1554 O O . LEU A 1 193 ? 7.440 6.032 -31.625 1.00 92.75 193 LEU A O 1
ATOM 1558 N N . ILE A 1 194 ? 9.433 6.285 -30.611 1.00 92.81 194 ILE A N 1
ATOM 1559 C CA . ILE A 1 194 ? 9.450 7.752 -30.678 1.00 92.81 194 ILE A CA 1
ATOM 1560 C C . ILE A 1 194 ? 9.281 8.221 -32.126 1.00 92.81 194 ILE A C 1
ATOM 1562 O O . ILE A 1 194 ? 8.412 9.041 -32.426 1.00 92.81 194 ILE A O 1
ATOM 1566 N N . GLN A 1 195 ? 10.033 7.641 -33.063 1.00 92.12 195 GLN A N 1
ATOM 1567 C CA . GLN A 1 195 ? 9.939 7.993 -34.480 1.00 92.12 195 GLN A CA 1
ATOM 1568 C C . GLN A 1 195 ? 8.564 7.686 -35.082 1.00 92.12 195 GLN A C 1
ATOM 1570 O O . GLN A 1 195 ? 8.090 8.418 -35.957 1.00 92.12 195 GLN A O 1
ATOM 1575 N N . PHE A 1 196 ? 7.912 6.609 -34.639 1.00 93.56 196 PHE A N 1
ATOM 1576 C CA . PHE A 1 196 ? 6.551 6.291 -35.059 1.00 93.56 196 PHE A CA 1
ATOM 1577 C C . PHE A 1 196 ? 5.559 7.358 -34.582 1.00 93.56 196 PHE A C 1
ATOM 1579 O O . PHE A 1 196 ? 4.771 7.865 -35.389 1.00 93.56 196 PHE A O 1
ATOM 1586 N N . VAL A 1 197 ? 5.638 7.750 -33.307 1.00 92.38 197 VAL A N 1
ATOM 1587 C CA . VAL A 1 197 ? 4.771 8.784 -32.726 1.00 92.38 197 VAL A CA 1
ATOM 1588 C C . VAL A 1 197 ? 5.024 10.139 -33.400 1.00 92.38 197 VAL A C 1
ATOM 1590 O O . VAL A 1 197 ? 4.074 10.781 -33.848 1.00 92.38 197 VAL A O 1
ATOM 1593 N N . ILE A 1 198 ? 6.282 10.538 -33.620 1.00 91.81 198 ILE A N 1
ATOM 1594 C CA . ILE A 1 198 ? 6.624 11.769 -34.358 1.00 91.81 198 ILE A CA 1
ATOM 1595 C C . ILE A 1 198 ? 5.954 11.788 -35.741 1.00 91.81 198 ILE A C 1
ATOM 1597 O O . ILE A 1 198 ? 5.281 12.759 -36.098 1.00 91.81 198 ILE A O 1
ATOM 1601 N N . LYS A 1 199 ? 6.083 10.705 -36.520 1.00 91.56 199 LYS A N 1
ATOM 1602 C CA . LYS A 1 199 ? 5.472 10.604 -37.860 1.00 91.56 199 LYS A CA 1
ATOM 1603 C C . LYS A 1 199 ? 3.948 10.701 -37.806 1.00 91.56 199 LYS A C 1
ATOM 1605 O O . LYS A 1 199 ? 3.340 11.335 -38.670 1.00 91.56 199 LYS A O 1
ATOM 1610 N N . LYS A 1 200 ? 3.324 10.099 -36.790 1.00 91.81 200 LYS A N 1
ATOM 1611 C CA . LYS A 1 200 ? 1.875 10.173 -36.553 1.00 91.81 200 LYS A CA 1
ATOM 1612 C C . LYS A 1 200 ? 1.422 11.621 -36.331 1.00 91.81 200 LYS A C 1
ATOM 1614 O O . LYS A 1 200 ? 0.439 12.040 -36.944 1.00 91.81 200 LYS A O 1
ATOM 1619 N N . TYR A 1 201 ? 2.147 12.396 -35.522 1.00 88.81 201 TYR A N 1
ATOM 1620 C CA . TYR A 1 201 ? 1.843 13.811 -35.269 1.00 88.81 201 TYR A CA 1
ATOM 1621 C C . TYR A 1 201 ? 2.103 14.703 -36.490 1.00 88.81 201 TYR A C 1
ATOM 1623 O O . TYR A 1 201 ? 1.247 15.512 -36.850 1.00 88.81 201 TYR A O 1
ATOM 1631 N N . GLN A 1 202 ? 3.215 14.498 -37.201 1.00 86.06 202 GLN A N 1
ATOM 1632 C CA . GLN A 1 202 ? 3.508 15.218 -38.447 1.00 86.06 202 GLN A CA 1
ATOM 1633 C C . GLN A 1 202 ? 2.416 14.999 -39.505 1.00 86.06 202 GLN A C 1
ATOM 1635 O O . GLN A 1 202 ? 1.963 15.955 -40.135 1.00 86.06 202 GLN A O 1
ATOM 1640 N N . LYS A 1 203 ? 1.931 13.758 -39.656 1.00 87.25 203 LYS A N 1
ATOM 1641 C CA . LYS A 1 203 ? 0.841 13.433 -40.586 1.00 87.25 203 LYS A CA 1
ATOM 1642 C C . LYS A 1 203 ? -0.472 14.112 -40.194 1.00 87.25 203 LYS A C 1
ATOM 1644 O O . LYS A 1 203 ? -1.129 14.674 -41.063 1.00 87.25 203 LYS A O 1
ATOM 1649 N N . LYS A 1 204 ? -0.838 14.094 -38.905 1.00 84.62 204 LYS A N 1
ATOM 1650 C CA . LYS A 1 204 ? -2.055 14.759 -38.404 1.00 84.62 204 LYS A CA 1
ATOM 1651 C C . LYS A 1 204 ? -2.045 16.264 -38.685 1.00 84.62 204 LYS A C 1
ATOM 1653 O O . LYS A 1 204 ? -3.074 16.802 -39.090 1.00 84.62 204 LYS A O 1
ATOM 1658 N N . ASN A 1 205 ? -0.899 16.920 -38.513 1.00 77.94 205 ASN A N 1
ATOM 1659 C CA . ASN A 1 205 ? -0.767 18.356 -38.758 1.00 77.94 205 ASN A CA 1
ATOM 1660 C C . ASN A 1 205 ? -0.788 18.704 -40.250 1.00 77.94 205 ASN A C 1
ATOM 1662 O O . ASN A 1 205 ? -1.423 19.685 -40.623 1.00 77.94 205 ASN A O 1
ATOM 1666 N N . ALA A 1 206 ? -0.201 17.866 -41.111 1.00 75.31 206 ALA A N 1
ATOM 1667 C CA . ALA A 1 206 ? -0.288 18.044 -42.562 1.00 75.31 206 ALA A CA 1
ATOM 1668 C C . ALA A 1 206 ? -1.740 17.996 -43.083 1.00 75.31 206 ALA A C 1
ATOM 1670 O O . ALA A 1 206 ? -2.087 18.740 -43.990 1.00 75.31 206 ALA A O 1
ATOM 1671 N N . THR A 1 207 ? -2.607 17.172 -42.483 1.00 70.56 207 THR A N 1
ATOM 1672 C CA . THR A 1 207 ? -4.041 17.097 -42.833 1.00 70.56 207 THR A CA 1
ATOM 1673 C C . THR A 1 207 ? -4.919 18.197 -42.236 1.00 70.56 207 THR A C 1
ATOM 1675 O O . THR A 1 207 ? -6.052 18.339 -42.672 1.00 70.56 207 THR A O 1
ATOM 1678 N N . LYS A 1 208 ? -4.452 18.948 -41.231 1.00 63.16 208 LYS A N 1
ATOM 1679 C CA . LYS A 1 208 ? -5.213 20.069 -40.642 1.00 63.16 208 LYS A CA 1
ATOM 1680 C C . LYS A 1 208 ? -4.952 21.410 -41.341 1.00 63.16 208 LYS A C 1
ATOM 1682 O O . LYS A 1 208 ? -5.699 22.353 -41.112 1.00 63.16 208 LYS A O 1
ATOM 1687 N N . GLY A 1 209 ? -3.884 21.499 -42.134 1.00 55.06 209 GLY A N 1
ATOM 1688 C CA . GLY A 1 209 ? -3.506 22.693 -42.900 1.00 55.06 209 GLY A CA 1
ATOM 1689 C C . GLY A 1 209 ? -3.859 22.640 -44.391 1.00 55.06 209 GLY A C 1
ATOM 1690 O O . GLY A 1 209 ? -3.412 23.516 -45.126 1.00 55.06 209 GLY A O 1
ATOM 1691 N N . ALA A 1 210 ? -4.603 21.619 -44.830 1.00 47.12 210 ALA A N 1
ATOM 1692 C CA . ALA A 1 210 ? -5.136 21.454 -46.185 1.00 47.12 210 ALA A CA 1
ATOM 1693 C C . ALA A 1 210 ? -6.664 21.548 -46.146 1.00 47.12 210 ALA A C 1
ATOM 1695 O O . ALA A 1 210 ? -7.234 22.117 -47.102 1.00 47.12 210 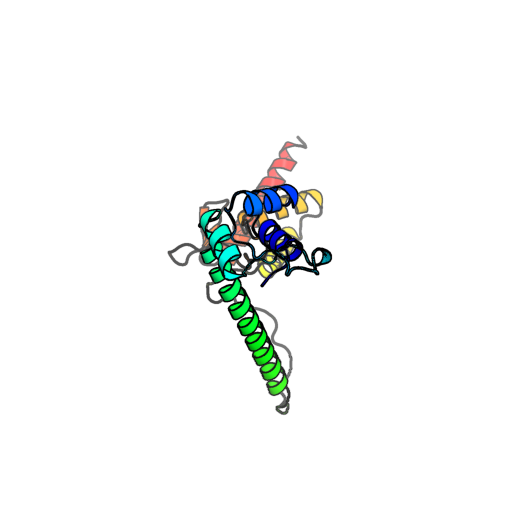ALA A O 1
#